Protein AF-A0A0G1BAP4-F1 (afdb_monomer_lite)

Sequence (298 aa):
MDNSTEKKKWTIMTYMAGDNDLDINGVIDLKEMKKTGSTHDVNVIVQFDRAGEGLQTKRYYLQKGTSLNTDAVQSIDETNTGSPDSLIDFINWGIINYPADHYLLILWNHGQGWDDTDIYAGERGVRERLTRPGRVRHAFFRTSVEQAAKLSAKDKMKERDRKRIESLDKIAEASTIEIPEILVEAEKEKMILELKAGIENTGMKWEDYLKHIKKTEEELKKDWSDNALKRVKHGLILRAVANKENIRVFEQEISQKIEQMLKAVPLEEAKKLDQNRLKDYAYGIIRNEKTFQILENV

Secondary structure (DSSP, 8-state):
-----PPEEEEEEEEEEESSTTHHHHHHHHHHHTTT---SSEEEEEEEEESSTTPPEEEEE--TTS-HHHHEEEEES---TT-HHHHHHHHHHHHHHS-EEEEEEEEESS--TT----TTTTGGGS-----------S-TTHHHHHHHHHHHHHHHHHHHHHHHHHHHHHHHHHS-----HHHHHHHHHHHHHHHHHHHHHTT--HHHHHHHHT--HHHHHHHTHHHHHHHHHHHHHHHHHHHHTT----HHHHHHHHHHHHTTS-HHHHTTS-HHHHHHHHHHHHHHHHHHHHHTT-

Structure (mmCIF, N/CA/C/O backbone):
data_AF-A0A0G1BAP4-F1
#
_entry.id   AF-A0A0G1BAP4-F1
#
loop_
_atom_site.group_PDB
_atom_site.id
_atom_site.type_symbol
_atom_site.label_atom_id
_atom_site.label_alt_id
_atom_site.label_comp_id
_atom_site.label_asym_id
_atom_site.label_entity_id
_atom_site.label_seq_id
_atom_site.pdbx_PDB_ins_code
_atom_site.Cartn_x
_atom_site.Cartn_y
_atom_site.Cartn_z
_atom_site.occupancy
_atom_site.B_iso_or_equiv
_atom_site.auth_seq_id
_atom_site.auth_comp_id
_atom_site.auth_asym_id
_atom_site.auth_atom_id
_atom_site.pdbx_PDB_model_num
ATOM 1 N N . MET A 1 1 ? -7.557 -19.193 29.065 1.00 32.81 1 MET A N 1
ATOM 2 C CA . MET A 1 1 ? -8.704 -18.309 28.793 1.00 32.81 1 MET A CA 1
ATOM 3 C C . MET A 1 1 ? -8.441 -17.693 27.440 1.00 32.81 1 MET A C 1
ATOM 5 O O . MET A 1 1 ? -7.353 -17.175 27.231 1.00 32.81 1 MET A O 1
ATOM 9 N N . ASP A 1 2 ? -9.358 -17.934 26.516 1.00 28.75 2 ASP A N 1
ATOM 10 C CA . ASP A 1 2 ? -9.332 -17.493 25.124 1.00 28.75 2 ASP A CA 1
ATOM 11 C C . ASP A 1 2 ? -9.213 -15.960 25.065 1.00 28.75 2 ASP A C 1
ATOM 13 O O . ASP A 1 2 ? -10.022 -15.264 25.670 1.00 28.75 2 ASP A O 1
ATOM 17 N N . ASN A 1 3 ? -8.148 -15.449 24.441 1.00 35.34 3 ASN A N 1
ATOM 18 C CA . ASN A 1 3 ? -7.817 -14.020 24.380 1.00 35.34 3 ASN A CA 1
ATOM 19 C C . ASN A 1 3 ? -8.030 -13.476 22.957 1.00 35.34 3 ASN A C 1
ATOM 21 O O . ASN A 1 3 ? -7.268 -12.634 22.482 1.00 35.34 3 ASN A O 1
ATOM 25 N N . SER A 1 4 ? -9.023 -14.015 22.242 1.00 40.22 4 SER A N 1
ATOM 26 C CA . SER A 1 4 ? -9.511 -13.421 21.003 1.00 40.22 4 SER A CA 1
ATOM 27 C C . SER A 1 4 ? -10.246 -12.121 21.344 1.00 40.22 4 SER A C 1
ATOM 29 O O . SER A 1 4 ? -11.291 -12.119 21.992 1.00 40.22 4 SER A O 1
ATOM 31 N N . THR A 1 5 ? -9.665 -10.982 20.967 1.00 61.31 5 THR A N 1
ATOM 32 C CA . THR A 1 5 ? -10.314 -9.675 21.095 1.00 61.31 5 THR A CA 1
ATOM 33 C C . THR A 1 5 ? -11.504 -9.634 20.143 1.00 61.31 5 THR A C 1
ATOM 35 O O . THR A 1 5 ? -11.358 -9.466 18.934 1.00 61.31 5 THR A O 1
ATOM 38 N N . GLU A 1 6 ? -12.695 -9.870 20.692 1.00 78.56 6 GLU A N 1
ATOM 39 C CA . GLU A 1 6 ? -13.949 -9.885 19.944 1.00 78.56 6 GLU A CA 1
ATOM 40 C C . GLU A 1 6 ? -14.100 -8.599 19.119 1.00 78.56 6 GLU A C 1
ATOM 42 O O . GLU A 1 6 ? -13.947 -7.481 19.624 1.00 78.56 6 GLU A O 1
ATOM 47 N N . LYS A 1 7 ? -14.377 -8.768 17.822 1.00 89.94 7 LYS A N 1
ATOM 48 C CA . LYS A 1 7 ? -14.561 -7.656 16.891 1.00 89.94 7 LYS A CA 1
ATOM 49 C C . LYS A 1 7 ? -15.811 -6.861 17.279 1.00 89.94 7 LYS A C 1
ATOM 51 O O . LYS A 1 7 ? -16.900 -7.424 17.333 1.00 89.94 7 LYS A O 1
ATOM 56 N N . LYS A 1 8 ? -15.661 -5.552 17.498 1.00 94.88 8 LYS A N 1
ATOM 57 C CA . LYS A 1 8 ? -16.766 -4.648 17.875 1.00 94.88 8 LYS A CA 1
ATOM 58 C C . LYS A 1 8 ? -17.318 -3.859 16.685 1.00 94.88 8 LYS A C 1
ATOM 60 O O . LYS A 1 8 ? -16.750 -3.871 15.598 1.00 94.88 8 LYS A O 1
ATOM 65 N N . LYS A 1 9 ? -18.407 -3.111 16.874 1.00 94.81 9 LYS A N 1
ATOM 66 C CA . LYS A 1 9 ? -18.960 -2.257 15.805 1.00 94.81 9 LYS A CA 1
ATOM 67 C C . LYS A 1 9 ? -18.072 -1.047 15.528 1.00 94.81 9 LYS A C 1
ATOM 69 O O . LYS A 1 9 ? -17.853 -0.702 14.371 1.00 94.81 9 LYS A O 1
ATOM 74 N N . TRP A 1 10 ? -17.549 -0.413 16.579 1.00 97.44 10 TRP A N 1
ATOM 75 C CA 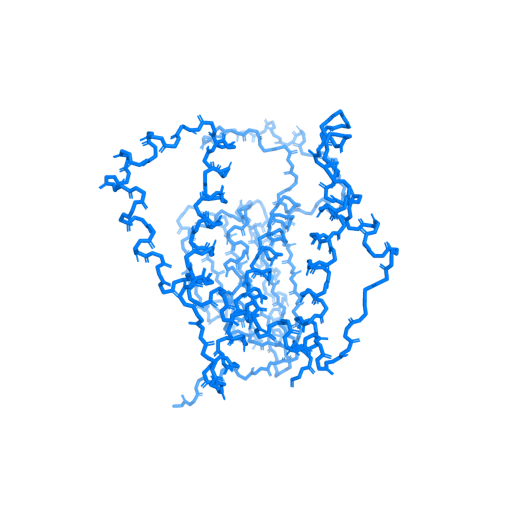. TRP A 1 10 ? -16.719 0.787 16.458 1.00 97.44 10 TRP A CA 1
ATOM 76 C C . TRP A 1 10 ? -15.445 0.718 17.295 1.00 97.44 10 TRP A C 1
ATOM 78 O O . TRP A 1 10 ? -15.473 0.301 18.450 1.00 97.44 10 TRP A O 1
ATOM 88 N N . THR A 1 11 ? -14.352 1.241 16.744 1.00 97.50 11 THR A N 1
ATOM 89 C CA . THR A 1 11 ? -13.157 1.626 17.501 1.00 97.50 11 THR A CA 1
ATOM 90 C C . THR A 1 11 ? -12.912 3.121 17.320 1.00 97.50 11 THR A C 1
ATOM 92 O O . THR A 1 11 ? -12.655 3.602 16.215 1.00 97.50 11 THR A O 1
ATOM 95 N N . ILE A 1 12 ? -13.016 3.864 18.421 1.00 97.50 12 ILE A N 1
ATOM 96 C CA . ILE A 1 12 ? -12.725 5.295 18.501 1.00 97.50 12 ILE A CA 1
ATOM 97 C C . ILE A 1 12 ? -11.294 5.452 19.012 1.00 97.50 12 ILE A C 1
ATOM 99 O O . ILE A 1 12 ? -10.966 4.980 20.100 1.00 97.50 12 ILE A O 1
ATOM 103 N N . MET A 1 13 ? -10.456 6.104 18.213 1.00 97.62 13 MET A N 1
ATOM 104 C CA . MET A 1 13 ? -9.029 6.295 18.443 1.00 97.62 13 MET A CA 1
ATOM 105 C C . MET A 1 13 ? -8.745 7.778 18.651 1.00 97.62 13 MET A C 1
ATOM 107 O O . MET A 1 13 ? -8.905 8.564 17.720 1.00 97.62 13 MET A O 1
ATOM 111 N N . THR A 1 14 ? -8.289 8.164 19.838 1.00 96.62 14 THR A N 1
ATOM 112 C CA . THR A 1 14 ? -7.896 9.551 20.124 1.00 96.62 14 THR A CA 1
ATOM 113 C C . THR A 1 14 ? -6.378 9.649 20.212 1.00 96.62 14 THR A C 1
ATOM 115 O O . THR A 1 14 ? -5.753 9.014 21.057 1.00 96.62 14 THR A O 1
ATOM 118 N N . TYR A 1 15 ? -5.773 10.442 19.337 1.00 94.50 15 TYR A N 1
ATOM 119 C CA . TYR A 1 15 ? -4.337 10.700 19.312 1.00 94.50 15 TYR A CA 1
ATOM 120 C C . TYR A 1 15 ? -4.068 12.096 19.875 1.00 94.50 15 TYR A C 1
ATOM 122 O O . TYR A 1 15 ? -4.407 13.096 19.240 1.00 94.50 15 TYR A O 1
ATOM 130 N N . MET A 1 16 ? -3.518 12.157 21.087 1.00 93.12 16 MET A N 1
ATOM 131 C CA . MET A 1 16 ? -3.386 13.376 21.882 1.00 93.12 16 MET A CA 1
ATOM 132 C C . MET A 1 16 ? -1.927 13.835 21.956 1.00 93.12 16 MET A C 1
ATOM 134 O O . MET A 1 16 ? -1.082 13.148 22.536 1.00 93.12 16 MET A O 1
ATOM 138 N N . ALA A 1 17 ? -1.660 15.020 21.406 1.00 87.44 17 ALA A N 1
ATOM 139 C CA . ALA A 1 17 ? -0.391 15.728 21.545 1.00 87.44 17 ALA A CA 1
ATOM 140 C C . ALA A 1 17 ? -0.485 16.723 22.711 1.00 87.44 17 ALA A C 1
ATOM 142 O O . ALA A 1 17 ? -0.932 17.853 22.529 1.00 87.44 17 ALA A O 1
ATOM 143 N N . GLY A 1 18 ? -0.125 16.276 23.914 1.00 83.75 18 GLY A N 1
ATOM 144 C CA . GLY A 1 18 ? -0.210 17.057 25.150 1.00 83.75 18 GLY A CA 1
ATOM 145 C C . GLY A 1 18 ? 1.119 17.485 25.742 1.00 83.75 18 GLY A C 1
ATOM 146 O O . GLY A 1 18 ? 1.103 18.025 26.843 1.00 83.75 18 GLY A O 1
ATOM 147 N N . ASP A 1 19 ? 2.246 17.264 25.061 1.00 82.75 19 ASP A N 1
ATOM 148 C CA . ASP A 1 19 ? 3.541 17.841 25.440 1.00 82.75 19 ASP A CA 1
ATOM 149 C C . ASP A 1 19 ? 3.587 19.350 25.116 1.00 82.75 19 ASP A C 1
ATOM 151 O O . ASP A 1 19 ? 4.315 19.835 24.252 1.00 82.75 19 ASP A O 1
ATOM 155 N N . ASN A 1 20 ? 2.665 20.087 25.736 1.00 79.00 20 ASN A N 1
ATOM 156 C CA . ASN A 1 20 ? 2.485 21.532 25.669 1.00 79.00 20 ASN A CA 1
ATOM 157 C C . ASN A 1 20 ? 1.599 21.997 26.847 1.00 79.00 20 ASN A C 1
ATOM 159 O O . ASN A 1 20 ? 1.349 21.262 27.804 1.00 79.00 20 ASN A O 1
ATOM 163 N N . ASP A 1 21 ? 1.123 23.237 26.798 1.00 79.12 21 ASP A N 1
ATOM 164 C CA . ASP A 1 21 ? 0.262 23.861 27.806 1.00 79.12 21 ASP A CA 1
ATOM 165 C C . ASP A 1 21 ? -1.131 23.214 27.958 1.00 79.12 21 ASP A C 1
ATOM 167 O O . ASP A 1 21 ? -1.823 23.510 28.933 1.00 79.12 21 ASP A O 1
ATOM 171 N N . LEU A 1 22 ? -1.525 22.281 27.080 1.00 82.56 22 LEU A N 1
ATOM 172 C CA . LEU A 1 22 ? -2.759 21.498 27.202 1.00 82.56 22 LEU A CA 1
ATOM 173 C C . LEU A 1 22 ? -2.613 20.193 27.999 1.00 82.56 22 LEU A C 1
ATOM 175 O O . LEU A 1 22 ? -3.610 19.482 28.128 1.00 82.56 22 LEU A O 1
ATOM 179 N N . ASP A 1 23 ? -1.450 19.836 28.563 1.00 86.06 23 ASP A N 1
ATOM 180 C CA . ASP A 1 23 ? -1.291 18.562 29.301 1.00 86.06 23 ASP A CA 1
ATOM 181 C C . ASP A 1 23 ? -2.410 18.331 30.336 1.00 86.06 23 ASP A C 1
ATOM 183 O O . ASP A 1 23 ? -3.044 17.271 30.380 1.00 86.06 23 ASP A O 1
ATOM 187 N N . ILE A 1 24 ? -2.715 19.357 31.138 1.00 85.81 24 ILE A N 1
ATOM 188 C CA . ILE A 1 24 ? -3.755 19.276 32.172 1.00 85.81 24 ILE A CA 1
ATOM 189 C C . ILE A 1 24 ? -5.134 19.074 31.534 1.00 85.81 24 ILE A C 1
ATOM 191 O O . ILE A 1 24 ? -5.924 18.263 32.026 1.00 85.81 24 ILE A O 1
ATOM 195 N N . ASN A 1 25 ? -5.418 19.770 30.431 1.00 89.31 25 ASN A N 1
ATOM 196 C CA . ASN A 1 25 ? -6.656 19.615 29.673 1.00 89.31 25 ASN A CA 1
ATOM 197 C C . ASN A 1 25 ? -6.790 18.192 29.128 1.00 89.31 25 ASN A C 1
ATOM 199 O O . ASN A 1 25 ? -7.849 17.589 29.266 1.00 89.31 25 ASN A O 1
ATOM 203 N N . GLY A 1 26 ? -5.707 17.601 28.624 1.00 89.06 26 GLY A N 1
ATOM 204 C CA . GLY A 1 26 ? -5.737 16.231 28.124 1.00 89.06 26 GLY A CA 1
ATOM 205 C C . GLY A 1 26 ? -6.046 15.205 29.219 1.00 89.06 26 GLY A C 1
ATOM 206 O O . GLY A 1 26 ? -6.799 14.255 29.002 1.00 89.06 26 GLY A O 1
ATOM 207 N N . VAL A 1 27 ? -5.564 15.428 30.448 1.00 90.62 27 VAL A N 1
ATOM 208 C CA . VAL A 1 27 ? -5.948 14.602 31.609 1.00 90.62 27 VAL A CA 1
ATOM 209 C C . VAL A 1 27 ? -7.429 14.770 31.967 1.00 90.62 27 VAL A C 1
ATOM 211 O O . VAL A 1 27 ? -8.068 13.802 32.396 1.00 90.62 27 VAL A O 1
ATOM 214 N N . ILE A 1 28 ? -7.983 15.977 31.829 1.00 91.62 28 ILE A N 1
ATOM 215 C CA . ILE A 1 28 ? -9.415 16.232 32.037 1.00 91.62 28 ILE A CA 1
ATOM 216 C C . ILE A 1 28 ? -10.225 15.478 30.979 1.00 91.62 28 ILE A C 1
ATOM 218 O O . ILE A 1 28 ? -11.086 14.681 31.352 1.00 91.62 28 ILE A O 1
ATOM 222 N N . ASP A 1 29 ? -9.877 15.612 29.702 1.00 92.88 29 ASP A N 1
ATOM 223 C CA . ASP A 1 29 ? -10.580 14.974 28.585 1.00 92.88 29 ASP A CA 1
ATOM 224 C C . ASP A 1 29 ? -10.544 13.442 28.678 1.00 92.88 29 ASP A C 1
ATOM 226 O O . ASP A 1 29 ? -11.557 12.770 28.466 1.00 92.88 29 ASP A O 1
ATOM 230 N N . LEU A 1 30 ? -9.417 12.864 29.113 1.00 93.69 30 LEU A N 1
ATOM 231 C CA . LEU A 1 30 ? -9.324 11.439 29.442 1.00 93.69 30 LEU A CA 1
ATOM 232 C C . LEU A 1 30 ? -10.357 11.009 30.495 1.00 93.69 30 LEU A C 1
ATOM 234 O O . LEU A 1 30 ? -10.997 9.962 30.355 1.00 93.69 30 LEU A O 1
ATOM 238 N N . LYS A 1 31 ? -10.551 11.804 31.553 1.00 93.12 31 LYS A N 1
ATOM 239 C CA . LYS A 1 31 ? -11.557 11.516 32.590 1.00 93.12 31 LYS A CA 1
ATOM 240 C C . LYS A 1 31 ? -12.980 11.678 32.064 1.00 93.12 31 LYS A C 1
ATOM 242 O O . LYS A 1 31 ? -13.865 10.945 32.504 1.00 93.12 31 LYS A O 1
ATOM 247 N N . GLU A 1 32 ? -13.213 12.601 31.137 1.00 93.88 32 GLU A N 1
ATOM 248 C CA . GLU A 1 32 ? -14.522 12.784 30.513 1.00 93.88 32 GLU A CA 1
ATOM 249 C C . GLU A 1 32 ? -14.891 11.620 29.600 1.00 93.88 32 GLU A C 1
ATOM 251 O O . GLU A 1 32 ? -15.968 11.045 29.767 1.00 93.88 32 GLU A O 1
ATOM 256 N N . MET A 1 33 ? -13.972 11.190 28.729 1.00 94.12 33 MET A N 1
ATOM 257 C CA . MET A 1 33 ? -14.153 10.005 27.884 1.00 94.12 33 MET A CA 1
ATOM 258 C C . MET A 1 33 ? -14.461 8.756 28.725 1.00 94.12 33 MET A C 1
ATOM 260 O O . MET A 1 33 ? -15.324 7.951 28.367 1.00 94.12 33 MET A O 1
ATOM 264 N N . LYS A 1 34 ? -13.840 8.626 29.905 1.00 94.38 34 LYS A N 1
ATOM 265 C CA . LYS A 1 34 ? -14.096 7.534 30.859 1.00 94.38 34 LYS A CA 1
ATOM 266 C C . LYS A 1 34 ? -15.475 7.542 31.517 1.00 94.38 34 LYS A C 1
ATOM 268 O O . LYS A 1 34 ? -15.874 6.506 32.048 1.00 94.38 34 LYS A O 1
ATOM 273 N N . LYS A 1 35 ? -16.230 8.651 31.500 1.00 93.81 35 LYS A N 1
ATOM 274 C CA . LYS A 1 35 ? -17.609 8.667 32.038 1.00 93.81 35 LYS A CA 1
ATOM 275 C C . LYS A 1 35 ? -18.491 7.626 31.328 1.00 93.81 35 LYS A C 1
ATOM 277 O O . LYS A 1 35 ? -19.379 7.044 31.961 1.00 93.81 35 LYS A O 1
ATOM 282 N N . THR A 1 36 ? -18.189 7.351 30.057 1.00 93.62 36 THR A N 1
AT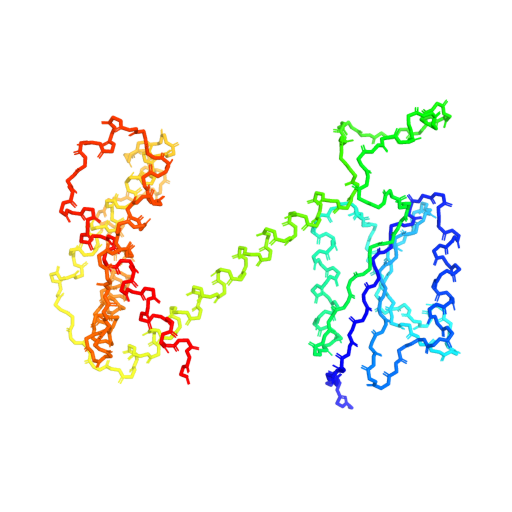OM 283 C CA . THR A 1 36 ? -18.794 6.272 29.263 1.00 93.62 36 THR A CA 1
ATOM 284 C C . THR A 1 36 ? -17.822 5.113 29.049 1.00 93.62 36 THR A C 1
ATOM 286 O O . THR A 1 36 ? -18.190 3.973 29.319 1.00 93.62 36 THR A O 1
ATOM 289 N N . GLY A 1 37 ? -16.585 5.401 28.628 1.00 93.94 37 GLY A N 1
ATOM 290 C CA . GLY A 1 37 ? -15.570 4.394 28.319 1.00 93.94 37 GLY A CA 1
ATOM 291 C C . GLY A 1 37 ? -15.976 3.427 27.200 1.00 93.94 37 GLY A C 1
ATOM 292 O O . GLY A 1 37 ? -16.941 3.645 26.466 1.00 93.94 37 GLY A O 1
ATOM 293 N N . SER A 1 38 ? -15.215 2.347 27.078 1.00 96.06 38 SER A N 1
ATOM 294 C CA . SER A 1 38 ? -15.479 1.245 26.157 1.00 96.06 38 SER A CA 1
ATOM 295 C C . SER A 1 38 ? -16.686 0.423 26.614 1.00 96.06 38 SER A C 1
ATOM 297 O O . SER A 1 38 ? -16.889 0.193 27.807 1.00 96.06 38 SER A O 1
ATOM 299 N N . THR A 1 39 ? -17.474 -0.050 25.653 1.00 95.31 39 THR A N 1
ATOM 300 C CA . THR A 1 39 ? -18.692 -0.847 25.859 1.00 95.31 39 THR A CA 1
ATOM 301 C C . THR A 1 39 ? -18.579 -2.190 25.131 1.00 95.31 39 THR A C 1
ATOM 303 O O . THR A 1 39 ? -17.520 -2.521 24.595 1.00 95.31 39 THR A O 1
ATOM 306 N N . HIS A 1 40 ? -19.658 -2.977 25.095 1.00 93.25 40 HIS A N 1
ATOM 307 C CA . HIS A 1 40 ? -19.706 -4.203 24.289 1.00 93.25 40 HIS A CA 1
ATOM 308 C C . HIS A 1 40 ? -19.619 -3.916 22.778 1.00 93.25 40 HIS A C 1
ATOM 310 O O . HIS A 1 40 ? -19.029 -4.699 22.048 1.00 93.25 40 HIS A O 1
ATOM 316 N N . ASP A 1 41 ? -20.138 -2.769 22.323 1.00 95.44 41 ASP A N 1
ATOM 317 C CA . ASP A 1 41 ? -20.210 -2.392 20.903 1.00 95.44 41 ASP A CA 1
ATOM 318 C C . ASP A 1 41 ? -19.080 -1.442 20.463 1.00 95.44 41 ASP A C 1
ATOM 320 O O . ASP A 1 41 ? -18.839 -1.284 19.263 1.00 95.44 41 ASP A O 1
ATOM 324 N N . VAL A 1 42 ? -18.401 -0.781 21.409 1.00 96.38 42 VAL A N 1
ATOM 325 C CA . VAL A 1 42 ? -17.439 0.296 21.122 1.00 96.38 42 VAL A CA 1
ATOM 326 C C . VAL A 1 42 ? -16.143 0.119 21.913 1.00 96.38 42 VAL A C 1
ATOM 328 O O . VAL A 1 42 ? -16.168 -0.036 23.134 1.00 96.38 42 VAL A O 1
ATOM 331 N N . ASN A 1 43 ? -14.999 0.198 21.234 1.00 97.62 43 ASN A N 1
ATOM 332 C CA . ASN A 1 43 ? -13.690 0.406 21.853 1.00 97.62 43 ASN A CA 1
ATOM 333 C C . ASN A 1 43 ? -13.375 1.905 21.903 1.00 97.62 43 ASN A C 1
ATOM 335 O O . ASN A 1 43 ? -13.518 2.595 20.895 1.00 97.62 43 ASN A O 1
ATOM 339 N N . VAL A 1 44 ? -12.911 2.398 23.051 1.00 97.69 44 VAL A N 1
ATOM 340 C CA . VAL A 1 44 ? -12.405 3.767 23.215 1.00 97.69 44 VAL A CA 1
ATOM 341 C C . VAL A 1 44 ? -10.939 3.684 23.620 1.00 97.69 44 VAL A C 1
ATOM 343 O O . VAL A 1 44 ? -10.622 3.340 24.762 1.00 97.69 44 VAL A O 1
ATOM 346 N N . ILE A 1 45 ? -10.051 3.985 22.673 1.00 98.12 45 ILE A N 1
ATOM 347 C CA . ILE A 1 45 ? -8.601 3.909 22.859 1.00 98.12 45 ILE A CA 1
ATOM 348 C C . ILE A 1 45 ? -7.942 5.261 22.647 1.00 98.12 45 ILE A C 1
ATOM 350 O O . ILE A 1 45 ? -8.366 6.054 21.806 1.00 98.12 45 ILE A O 1
ATOM 354 N N . VAL A 1 46 ? -6.886 5.523 23.412 1.00 97.88 46 VAL A N 1
ATOM 355 C CA . VAL A 1 46 ? -6.204 6.819 23.399 1.00 97.88 46 VAL A CA 1
ATOM 356 C C . VAL A 1 46 ? -4.699 6.623 23.429 1.00 97.88 46 VAL A C 1
ATOM 358 O O . VAL A 1 46 ? -4.225 5.823 24.225 1.00 97.88 46 VAL A O 1
ATOM 361 N N . GLN A 1 47 ? -3.945 7.366 22.621 1.00 97.19 47 GLN A N 1
ATOM 362 C CA . GLN A 1 47 ? -2.517 7.596 22.843 1.00 97.19 47 GLN A CA 1
ATOM 363 C C . GLN A 1 47 ? -2.337 9.026 23.332 1.00 97.19 47 GLN A C 1
ATOM 365 O O . GLN A 1 47 ? -2.831 9.950 22.692 1.00 97.19 47 GLN A O 1
ATOM 370 N N . PHE A 1 48 ? -1.645 9.199 24.455 1.00 94.88 48 PHE A N 1
ATOM 371 C CA . PHE A 1 48 ? -1.407 10.506 25.047 1.00 94.88 48 PHE A CA 1
ATOM 372 C C . PHE A 1 48 ? 0.065 10.693 25.374 1.00 94.88 48 PHE A C 1
ATOM 374 O O . PHE A 1 48 ? 0.630 9.966 26.199 1.00 94.88 48 PHE A O 1
ATOM 381 N N . ASP A 1 49 ? 0.651 11.674 24.703 1.00 90.19 49 ASP A N 1
ATOM 382 C CA . ASP A 1 49 ? 1.992 12.176 24.949 1.00 90.19 49 ASP A CA 1
ATOM 383 C C . ASP A 1 49 ? 1.899 13.396 25.867 1.00 90.19 49 ASP A C 1
ATOM 385 O O . ASP A 1 49 ? 1.198 14.350 25.534 1.00 90.19 49 ASP A O 1
ATOM 389 N N . ARG A 1 50 ? 2.489 13.314 27.062 1.00 86.06 50 ARG A N 1
ATOM 390 C CA . ARG A 1 50 ? 2.261 14.255 28.172 1.00 86.06 50 ARG A CA 1
ATOM 391 C C . ARG A 1 50 ? 3.449 15.176 28.385 1.00 86.06 50 ARG A C 1
ATOM 393 O O . ARG A 1 50 ? 4.581 14.723 28.271 1.00 86.06 50 ARG A O 1
ATOM 400 N N . ALA A 1 51 ? 3.189 16.405 28.832 1.00 79.69 51 ALA A N 1
ATOM 401 C CA . ALA A 1 51 ? 4.251 17.355 29.146 1.00 79.69 51 ALA A CA 1
ATOM 402 C C . ALA A 1 51 ? 4.986 17.000 30.445 1.00 79.69 51 ALA A C 1
ATOM 404 O O . ALA A 1 51 ? 4.386 16.960 31.525 1.00 79.69 51 ALA A O 1
ATOM 405 N N . GLY A 1 52 ? 6.301 16.786 30.363 1.00 71.94 52 GLY A N 1
ATOM 406 C CA . GLY A 1 52 ? 7.166 16.596 31.529 1.00 71.94 52 GLY A CA 1
ATOM 407 C C . GLY A 1 52 ? 8.406 15.751 31.246 1.00 71.94 52 GLY A C 1
ATOM 408 O O . GLY A 1 52 ? 8.336 14.715 30.593 1.00 71.94 52 GLY A O 1
ATOM 409 N N . GLU A 1 53 ? 9.548 16.170 31.793 1.00 66.56 53 GLU A N 1
ATOM 410 C CA . GLU A 1 53 ? 10.824 15.474 31.607 1.00 66.56 53 GLU A CA 1
ATOM 411 C C . GLU A 1 53 ? 10.748 14.028 32.133 1.00 66.56 53 GLU A C 1
ATOM 413 O O . GLU A 1 53 ? 10.440 13.788 33.304 1.00 66.56 53 GLU A O 1
ATOM 418 N N . GLY A 1 54 ? 11.007 13.055 31.253 1.00 63.88 54 GLY A N 1
ATOM 419 C CA . GLY A 1 54 ? 10.974 11.627 31.580 1.00 63.88 54 GLY A CA 1
ATOM 420 C C . GLY A 1 54 ? 9.575 11.003 31.642 1.00 63.88 54 GLY A C 1
ATOM 421 O O . GLY A 1 54 ? 9.449 9.851 32.068 1.00 63.88 54 GLY A O 1
ATOM 422 N N . LEU A 1 55 ? 8.521 11.718 31.231 1.00 77.62 55 LEU A N 1
ATOM 423 C CA . LEU A 1 55 ? 7.200 11.117 31.072 1.00 77.62 55 LEU A CA 1
ATOM 424 C C . LEU A 1 55 ? 7.124 10.322 29.766 1.00 77.62 55 LEU A C 1
ATOM 426 O O . LEU A 1 55 ? 7.383 10.824 28.682 1.00 77.62 55 LEU A O 1
ATOM 430 N N . GLN A 1 56 ? 6.734 9.057 29.889 1.00 86.06 56 GLN A N 1
ATOM 431 C CA . GLN A 1 56 ? 6.475 8.185 28.749 1.00 86.06 56 GLN A CA 1
ATOM 432 C C . GLN A 1 56 ? 5.118 8.493 28.115 1.00 86.06 56 GLN A C 1
ATOM 434 O O . GLN A 1 56 ? 4.125 8.702 28.827 1.00 86.06 56 GLN A O 1
ATOM 439 N N . THR A 1 57 ? 5.055 8.418 26.786 1.00 91.19 57 THR A N 1
ATOM 440 C CA . THR A 1 57 ? 3.791 8.381 26.055 1.00 91.19 57 THR A CA 1
ATOM 441 C C . THR A 1 57 ? 3.038 7.105 26.447 1.00 91.19 57 THR A C 1
ATOM 443 O O . THR A 1 57 ? 3.607 6.015 26.545 1.00 91.19 57 THR A O 1
ATOM 446 N N . LYS A 1 58 ? 1.731 7.212 26.692 1.00 95.31 58 LYS A N 1
ATOM 447 C CA . LYS A 1 58 ? 0.912 6.069 27.124 1.00 95.31 58 LYS A CA 1
ATOM 448 C C . LYS A 1 58 ? -0.239 5.810 26.180 1.00 95.31 58 LYS A C 1
ATOM 450 O O . LYS A 1 58 ? -0.853 6.743 25.666 1.00 95.31 58 LYS A O 1
ATOM 455 N N . ARG A 1 59 ? -0.571 4.531 26.022 1.00 97.25 59 ARG A N 1
ATOM 456 C CA . ARG A 1 59 ? -1.791 4.071 25.367 1.00 97.25 59 ARG A CA 1
ATOM 457 C C . ARG A 1 59 ? -2.774 3.540 26.387 1.00 97.25 59 ARG A C 1
ATOM 459 O O . ARG A 1 59 ? -2.400 2.808 27.304 1.00 97.25 59 ARG A O 1
ATOM 466 N N . TYR A 1 60 ? -4.034 3.888 26.191 1.00 97.38 60 TYR A N 1
ATOM 467 C CA . TYR A 1 60 ? -5.117 3.589 27.106 1.00 97.38 60 TYR A CA 1
ATOM 468 C C . TYR A 1 60 ? -6.221 2.812 26.404 1.00 97.38 60 TYR A C 1
ATOM 470 O O . TYR A 1 60 ? -6.568 3.122 25.264 1.00 97.38 60 TYR A O 1
ATOM 478 N N . TYR A 1 61 ? -6.813 1.864 27.123 1.00 97.19 61 TYR A N 1
ATOM 479 C CA . TYR A 1 61 ? -8.136 1.324 26.833 1.00 97.19 61 TYR A CA 1
ATOM 480 C C . TYR A 1 61 ? -9.085 1.829 27.915 1.00 97.19 61 TYR A C 1
ATOM 482 O O . TYR A 1 61 ? -9.023 1.390 29.064 1.00 97.19 61 TYR A O 1
ATOM 490 N N . LEU A 1 62 ? -9.916 2.813 27.571 1.00 97.19 62 LEU A N 1
ATOM 491 C CA . LEU A 1 62 ? -10.693 3.540 28.567 1.00 97.19 62 LEU A CA 1
ATOM 492 C C . LEU A 1 62 ? -11.896 2.727 29.021 1.00 97.19 62 LEU A C 1
ATOM 494 O O . LEU A 1 62 ? -12.692 2.273 28.199 1.00 97.19 62 LEU A O 1
ATOM 498 N N . GLN A 1 63 ? -12.060 2.592 30.332 1.00 94.69 63 GLN A N 1
ATOM 499 C CA . GLN A 1 63 ? -13.162 1.867 30.954 1.00 94.69 63 GLN A CA 1
ATOM 500 C C . GLN A 1 63 ? -13.871 2.729 31.996 1.00 94.69 63 GLN A C 1
ATOM 502 O O . GLN A 1 63 ? -13.272 3.534 32.720 1.00 94.69 63 GLN A O 1
ATOM 507 N N . LYS A 1 64 ? -15.190 2.548 32.076 1.00 95.69 64 LYS A N 1
ATOM 508 C CA . LYS A 1 64 ? -16.012 3.218 33.079 1.00 95.69 64 LYS A CA 1
ATOM 509 C C . LYS A 1 64 ? -15.724 2.639 34.462 1.00 95.69 64 LYS A C 1
ATOM 511 O O . LYS A 1 64 ? -15.774 1.431 34.659 1.00 95.69 64 LYS A O 1
ATOM 516 N N . GLY A 1 65 ? -15.468 3.515 35.432 1.00 92.69 65 GLY A N 1
ATOM 517 C CA . GLY A 1 65 ? -15.290 3.137 36.840 1.00 92.69 65 GLY A CA 1
ATOM 518 C C . GLY A 1 65 ? -13.888 2.653 37.233 1.00 92.69 65 GLY A C 1
ATOM 519 O O . GLY A 1 65 ? -13.653 2.425 38.416 1.00 92.69 65 GLY A O 1
ATOM 520 N N . THR A 1 66 ? -12.940 2.538 36.299 1.00 94.12 66 THR A N 1
ATOM 521 C CA . THR A 1 66 ? -11.533 2.201 36.590 1.00 94.12 66 THR A CA 1
ATOM 522 C C . THR A 1 66 ? -10.677 3.457 36.804 1.00 94.12 66 THR A C 1
ATOM 524 O O . THR A 1 66 ? -11.086 4.575 36.478 1.00 94.12 66 THR A O 1
ATOM 527 N N . SER A 1 67 ? -9.442 3.302 37.295 1.00 93.75 67 SER A N 1
ATOM 528 C CA . SER A 1 67 ? -8.461 4.402 37.349 1.00 93.75 67 SER A CA 1
ATOM 529 C C . SER A 1 67 ? -7.747 4.601 35.999 1.00 93.75 67 SER A C 1
ATOM 531 O O . SER A 1 67 ? -7.752 3.704 35.161 1.00 93.75 67 SER A O 1
ATOM 533 N N . LEU A 1 68 ? -7.124 5.762 35.750 1.00 90.62 68 LEU A N 1
ATOM 534 C CA . LEU A 1 68 ? -6.305 5.960 34.535 1.00 90.62 68 LEU A CA 1
ATOM 535 C C . LEU A 1 68 ? -5.063 5.064 34.506 1.00 90.62 68 LEU A C 1
ATOM 537 O O . LEU A 1 68 ? -4.654 4.626 33.438 1.00 90.62 68 LEU A O 1
ATOM 541 N N . ASN A 1 69 ? -4.492 4.757 35.672 1.00 91.00 69 ASN A N 1
ATOM 542 C CA . ASN A 1 69 ? -3.351 3.849 35.765 1.00 91.00 69 ASN A CA 1
ATOM 543 C C . ASN A 1 69 ? -3.740 2.419 35.380 1.00 91.00 69 ASN A C 1
ATOM 545 O O . ASN A 1 69 ? -2.951 1.727 34.755 1.00 91.00 69 ASN A O 1
ATOM 549 N N . THR A 1 70 ? -4.957 1.995 35.729 1.00 92.81 70 THR A N 1
ATOM 550 C CA . THR A 1 70 ? -5.497 0.679 35.355 1.00 92.81 70 THR A CA 1
ATOM 551 C C . THR A 1 70 ? -5.765 0.574 33.854 1.00 92.81 70 THR A C 1
ATOM 553 O O . THR A 1 70 ? -5.601 -0.494 33.280 1.00 92.81 70 THR A O 1
ATOM 556 N N . ASP A 1 71 ? -6.167 1.678 33.225 1.00 94.56 71 ASP A N 1
ATOM 557 C CA . ASP A 1 71 ? -6.500 1.711 31.799 1.00 94.56 71 ASP A CA 1
ATOM 558 C C . ASP A 1 71 ? -5.279 1.877 30.893 1.00 94.56 71 ASP A C 1
ATOM 560 O O . ASP A 1 71 ? -5.409 1.723 29.681 1.00 94.56 71 ASP A O 1
ATOM 564 N N . ALA A 1 72 ? -4.110 2.210 31.445 1.00 94.62 72 ALA A N 1
ATOM 565 C CA . ALA A 1 72 ? -2.870 2.288 30.686 1.00 94.62 72 ALA A CA 1
ATOM 566 C C . ALA A 1 72 ? -2.427 0.873 30.283 1.00 94.62 72 ALA A C 1
ATOM 568 O O . ALA A 1 72 ? -1.918 0.108 31.098 1.00 94.62 72 ALA A O 1
ATOM 569 N N . VAL A 1 73 ? -2.635 0.532 29.013 1.00 95.31 73 VAL A N 1
ATOM 570 C CA . VAL A 1 73 ? -2.366 -0.801 28.448 1.00 95.31 73 VAL A CA 1
ATOM 571 C C . VAL A 1 73 ? -0.972 -0.918 27.839 1.00 95.31 73 VAL A C 1
ATOM 573 O O . VAL A 1 73 ? -0.474 -2.024 27.651 1.00 95.31 73 VAL A O 1
ATOM 576 N N . GLN A 1 74 ? -0.331 0.210 27.525 1.00 93.50 74 GLN A N 1
ATOM 577 C CA . GLN A 1 74 ? 1.040 0.245 27.028 1.00 93.50 74 GLN A CA 1
ATOM 578 C C . GLN A 1 74 ? 1.700 1.573 27.410 1.00 93.50 74 GLN A C 1
ATOM 580 O O . GLN A 1 74 ? 1.092 2.632 27.254 1.00 93.50 74 GLN A O 1
ATOM 585 N N . SER A 1 75 ? 2.950 1.516 27.863 1.00 91.94 75 SER A N 1
ATOM 586 C CA . SER A 1 75 ? 3.846 2.675 27.908 1.00 91.94 75 SER A CA 1
ATOM 587 C C . SER A 1 75 ? 4.859 2.530 26.779 1.00 91.94 75 SER A C 1
ATOM 589 O O . SER A 1 75 ? 5.410 1.444 26.593 1.00 91.94 75 SER A O 1
ATOM 591 N N . ILE A 1 76 ? 5.083 3.601 26.030 1.00 89.50 76 ILE A N 1
ATOM 592 C CA . ILE A 1 76 ? 6.110 3.688 24.992 1.00 89.50 76 ILE A CA 1
ATOM 593 C C . ILE A 1 76 ? 7.020 4.874 25.306 1.00 89.50 76 ILE A C 1
ATOM 595 O O . ILE A 1 76 ? 6.674 5.738 26.115 1.00 89.50 76 ILE A O 1
ATOM 599 N N . ASP A 1 77 ? 8.200 4.891 24.699 1.00 83.12 77 ASP A N 1
ATOM 600 C CA . ASP A 1 77 ? 9.115 6.016 24.855 1.00 83.12 77 ASP A CA 1
ATOM 601 C C . ASP A 1 77 ? 8.496 7.313 24.310 1.00 83.12 77 ASP A C 1
ATOM 603 O O . ASP A 1 77 ? 7.477 7.303 23.611 1.00 83.12 77 ASP A O 1
ATOM 607 N N . GLU A 1 78 ? 9.111 8.437 24.670 1.00 79.44 78 GLU A N 1
ATOM 608 C CA . GLU A 1 78 ? 8.709 9.769 24.220 1.00 79.44 78 GLU A CA 1
ATOM 609 C C . GLU A 1 78 ? 8.495 9.789 22.700 1.00 79.44 78 GLU A C 1
ATOM 611 O O . GLU A 1 78 ? 9.354 9.384 21.909 1.00 79.44 78 GLU A O 1
ATOM 616 N N . THR A 1 79 ? 7.305 10.219 22.290 1.00 80.31 79 THR A N 1
ATOM 617 C CA . THR A 1 79 ? 6.851 10.094 20.910 1.00 80.31 79 THR A CA 1
ATOM 618 C C . THR A 1 79 ? 6.804 11.462 20.252 1.00 80.31 79 THR A C 1
ATOM 620 O O . THR A 1 79 ? 6.070 12.339 20.682 1.00 80.31 79 THR A O 1
ATOM 623 N N . ASN A 1 80 ? 7.482 11.635 19.112 1.00 79.56 80 ASN A N 1
ATOM 624 C CA . ASN A 1 80 ? 7.249 12.816 18.279 1.00 79.56 80 ASN A CA 1
ATOM 625 C C . ASN A 1 80 ? 5.833 12.745 17.690 1.00 79.56 80 ASN A C 1
ATOM 627 O O . ASN A 1 80 ? 5.607 12.078 16.673 1.00 79.56 80 ASN A O 1
ATOM 631 N N . THR A 1 81 ? 4.883 13.436 18.318 1.00 79.81 81 THR A N 1
ATOM 632 C CA . THR A 1 81 ? 3.472 13.379 17.928 1.00 79.81 81 THR A CA 1
ATOM 633 C C . THR A 1 81 ? 3.179 14.025 16.574 1.00 79.81 81 THR A C 1
ATOM 635 O O . THR A 1 81 ? 2.195 13.659 15.933 1.00 79.81 81 THR A O 1
ATOM 638 N N . GLY A 1 82 ? 4.063 14.899 16.082 1.00 72.56 82 GLY A N 1
ATOM 639 C CA . GLY A 1 82 ? 3.995 15.462 14.733 1.00 72.56 82 GLY A CA 1
ATOM 640 C C . GLY A 1 82 ? 4.493 14.521 13.630 1.00 72.56 82 GLY A C 1
ATOM 641 O O . GLY A 1 82 ? 4.307 14.829 12.454 1.00 72.56 82 GLY A O 1
ATOM 642 N N . SER A 1 83 ? 5.116 13.383 13.959 1.00 74.75 83 SER A N 1
ATOM 643 C CA . SER A 1 83 ? 5.607 12.426 12.958 1.00 74.75 83 SER A CA 1
ATOM 644 C C . SER A 1 83 ? 4.467 11.586 12.353 1.00 74.75 83 SER A C 1
ATOM 646 O O . SER A 1 83 ? 3.655 11.037 13.104 1.00 74.75 83 SER A O 1
ATOM 648 N N . PRO A 1 84 ? 4.412 11.407 11.015 1.00 73.19 84 PRO A N 1
ATOM 649 C CA . PRO A 1 84 ? 3.483 10.470 10.380 1.00 73.19 84 PRO A CA 1
ATOM 650 C C . PRO A 1 84 ? 3.657 9.032 10.877 1.00 73.19 84 PRO A C 1
ATOM 652 O O . PRO A 1 84 ? 2.665 8.323 11.024 1.00 73.19 84 PRO A O 1
ATOM 655 N N . ASP A 1 85 ? 4.891 8.611 11.167 1.00 73.00 85 ASP A N 1
ATOM 656 C CA . ASP A 1 85 ? 5.185 7.243 11.607 1.00 73.00 85 ASP A CA 1
ATOM 657 C C . ASP A 1 85 ? 4.547 6.951 12.970 1.00 73.00 85 ASP A C 1
ATOM 659 O O . ASP A 1 85 ? 3.929 5.904 13.151 1.00 73.00 85 ASP A O 1
ATOM 663 N N . SER A 1 86 ? 4.604 7.912 13.897 1.00 80.25 86 SER A N 1
ATOM 664 C CA . SER A 1 86 ? 3.965 7.818 15.216 1.00 80.25 86 SER A CA 1
ATOM 665 C C . SER A 1 86 ? 2.444 7.675 15.112 1.00 80.25 86 SER A C 1
ATOM 667 O O . SER A 1 86 ? 1.828 6.902 15.850 1.00 80.25 86 SER A O 1
ATOM 669 N N . LEU A 1 87 ? 1.829 8.401 14.171 1.00 84.88 87 LEU A N 1
ATOM 670 C CA . LEU A 1 87 ? 0.391 8.327 13.922 1.00 84.88 87 LEU A CA 1
ATOM 671 C C . LEU A 1 87 ? -0.002 6.980 13.299 1.00 84.88 87 LEU A C 1
ATOM 673 O O . LEU A 1 87 ? -0.987 6.371 13.716 1.00 84.88 87 LEU A O 1
ATOM 677 N N . ILE A 1 88 ? 0.768 6.501 12.318 1.00 78.62 88 ILE A N 1
ATOM 678 C CA . ILE A 1 88 ? 0.545 5.200 11.673 1.00 78.62 88 ILE A CA 1
ATOM 679 C C . ILE A 1 88 ? 0.701 4.064 12.684 1.00 78.62 88 ILE A C 1
ATOM 681 O O . ILE A 1 88 ? -0.130 3.158 12.704 1.00 78.62 88 ILE A O 1
ATOM 685 N N . ASP A 1 89 ? 1.720 4.121 13.541 1.00 85.06 89 ASP A N 1
ATOM 686 C CA . ASP A 1 89 ? 1.941 3.122 14.584 1.00 85.06 89 ASP A CA 1
ATOM 687 C C . ASP A 1 89 ? 0.750 3.046 15.550 1.00 85.06 89 ASP A C 1
ATOM 689 O O . ASP A 1 89 ? 0.250 1.956 15.830 1.00 85.06 89 ASP A O 1
ATOM 693 N N . PHE A 1 90 ? 0.213 4.194 15.980 1.00 93.50 90 PHE A N 1
ATOM 694 C CA . PHE A 1 90 ? -0.987 4.229 16.819 1.00 93.50 90 PHE A CA 1
ATOM 695 C C . PHE A 1 90 ? -2.220 3.639 16.125 1.00 93.50 90 PHE A C 1
ATOM 697 O O . PHE A 1 90 ? -2.939 2.837 16.726 1.00 93.50 90 PHE A O 1
ATOM 704 N N . ILE A 1 91 ? -2.457 3.998 14.860 1.00 88.69 91 ILE A N 1
ATOM 705 C CA . ILE A 1 91 ? -3.590 3.479 14.080 1.00 88.69 91 ILE A CA 1
ATOM 706 C C . ILE A 1 91 ? -3.472 1.960 13.914 1.00 88.69 91 ILE A C 1
ATOM 708 O O . ILE A 1 91 ? -4.433 1.236 14.172 1.00 88.69 91 ILE A O 1
ATOM 712 N N . ASN A 1 92 ? -2.296 1.465 13.524 1.00 82.06 92 ASN A N 1
ATOM 713 C CA . ASN A 1 92 ? -2.054 0.036 13.338 1.00 82.06 92 ASN A CA 1
ATOM 714 C C . ASN A 1 92 ? -2.219 -0.728 14.648 1.00 82.06 92 ASN A C 1
ATOM 716 O O . ASN A 1 92 ? -2.906 -1.748 14.686 1.00 82.06 92 ASN A O 1
ATOM 720 N N . TRP A 1 93 ? -1.647 -0.209 15.734 1.00 91.75 93 TRP A N 1
ATOM 721 C CA . TRP A 1 93 ? -1.830 -0.776 17.061 1.00 91.75 93 TRP A CA 1
ATOM 722 C C . TRP A 1 93 ? -3.311 -0.851 17.445 1.00 91.75 93 TRP A C 1
ATOM 724 O O . TRP A 1 93 ? -3.762 -1.892 17.927 1.00 91.75 93 TRP A O 1
ATOM 734 N N . GLY A 1 94 ? -4.081 0.207 17.180 1.00 89.75 94 GLY A N 1
ATOM 735 C CA . GLY A 1 94 ? -5.516 0.249 17.441 1.00 89.75 94 GLY A CA 1
ATOM 736 C C . GLY A 1 94 ? -6.299 -0.790 16.642 1.00 89.75 94 GLY A C 1
ATOM 737 O O . GLY A 1 94 ? -7.107 -1.518 17.211 1.00 89.75 94 GLY A O 1
ATOM 738 N N . ILE A 1 95 ? -6.022 -0.912 15.343 1.00 87.56 95 ILE A N 1
ATOM 739 C CA . ILE A 1 95 ? -6.682 -1.879 14.454 1.00 87.56 95 ILE A CA 1
ATOM 740 C C . ILE A 1 95 ? -6.369 -3.321 14.862 1.00 87.56 95 ILE A C 1
ATOM 742 O O . ILE A 1 95 ? -7.277 -4.150 14.889 1.00 87.56 95 ILE A O 1
ATOM 746 N N . ILE A 1 96 ? -5.104 -3.614 15.179 1.00 84.50 96 ILE A N 1
ATOM 747 C CA . ILE A 1 96 ? -4.640 -4.965 15.520 1.00 84.50 96 ILE A CA 1
ATOM 748 C C . ILE A 1 96 ? -5.203 -5.416 16.871 1.00 84.50 96 ILE A C 1
ATOM 750 O O . ILE A 1 96 ? -5.675 -6.543 16.992 1.00 84.50 96 ILE A O 1
ATOM 754 N N . ASN A 1 97 ? -5.154 -4.552 17.889 1.00 88.31 97 ASN A N 1
ATOM 755 C CA . ASN A 1 97 ? -5.524 -4.938 19.252 1.00 88.31 97 ASN A CA 1
ATOM 756 C C . ASN A 1 97 ? -7.023 -4.762 19.536 1.00 88.31 97 ASN A C 1
ATOM 758 O O . ASN A 1 97 ? -7.566 -5.458 20.390 1.00 88.31 97 ASN A O 1
ATOM 762 N N . TYR A 1 98 ? -7.699 -3.866 18.813 1.00 93.12 98 TYR A N 1
ATOM 763 C CA . TYR A 1 98 ? -9.107 -3.522 19.023 1.00 93.12 98 TYR A CA 1
ATOM 764 C C . TYR A 1 98 ? -9.869 -3.532 17.687 1.00 93.12 98 TYR A C 1
ATOM 766 O O . TYR A 1 98 ? -10.289 -2.475 17.193 1.00 93.12 98 TYR A O 1
ATOM 774 N N . PRO A 1 99 ? -10.038 -4.716 17.067 1.00 89.38 99 PRO A N 1
ATOM 775 C CA . PRO A 1 99 ? -10.682 -4.835 15.766 1.00 89.38 99 PRO A CA 1
ATOM 776 C C . PRO A 1 99 ? -12.146 -4.376 15.814 1.00 89.38 99 PRO A C 1
ATOM 778 O O . PRO A 1 99 ? -12.878 -4.672 16.762 1.00 89.38 99 PRO A O 1
ATOM 781 N N . ALA A 1 100 ? -12.585 -3.670 14.770 1.00 92.94 100 ALA A N 1
ATOM 782 C CA . ALA A 1 100 ? -13.964 -3.222 14.629 1.00 92.94 100 ALA A CA 1
ATOM 783 C C . ALA A 1 100 ? -14.434 -3.152 13.168 1.00 92.94 100 ALA A C 1
ATOM 785 O O . ALA A 1 100 ? -13.629 -3.221 12.240 1.00 92.94 100 ALA A O 1
ATOM 786 N N . ASP A 1 101 ? -15.746 -3.039 12.954 1.00 85.19 101 ASP A N 1
ATOM 787 C CA . ASP A 1 101 ? -16.323 -2.780 11.625 1.00 85.19 101 ASP A CA 1
ATOM 788 C C . ASP A 1 101 ? -16.034 -1.352 11.141 1.00 85.19 101 ASP A C 1
ATOM 790 O O . ASP A 1 101 ? -15.775 -1.126 9.956 1.00 85.19 101 ASP A O 1
ATOM 794 N N . HIS A 1 102 ? -16.039 -0.390 12.064 1.00 89.44 102 HIS A N 1
ATOM 795 C CA . HIS A 1 102 ? -15.830 1.022 11.778 1.00 89.44 102 HIS A CA 1
ATOM 796 C C . HIS A 1 102 ? -14.782 1.646 12.698 1.00 89.44 102 HIS A C 1
ATOM 798 O O . HIS A 1 102 ? -14.657 1.297 13.873 1.00 89.44 102 HIS A O 1
ATOM 804 N N . TYR A 1 103 ? -14.052 2.622 12.159 1.00 92.38 103 TYR A N 1
ATOM 805 C CA . TYR A 1 103 ? -12.975 3.309 12.859 1.00 92.38 103 TYR A CA 1
ATOM 806 C C . TYR A 1 103 ? -13.176 4.819 12.783 1.00 92.38 103 TYR A C 1
ATOM 808 O O . TYR A 1 103 ? -13.415 5.365 11.705 1.00 92.38 103 TYR A O 1
ATOM 816 N N . LEU A 1 104 ? -13.047 5.489 13.925 1.00 92.12 104 LEU A N 1
ATOM 817 C CA . LEU A 1 104 ? -13.031 6.945 14.031 1.00 92.12 104 LEU A CA 1
ATOM 818 C C . LEU A 1 104 ? -11.687 7.374 14.615 1.00 92.12 104 LEU A C 1
ATOM 820 O O . LEU A 1 104 ? -11.326 6.924 15.697 1.00 92.12 104 LEU A O 1
ATOM 824 N N . LEU A 1 105 ? -10.963 8.247 13.915 1.00 92.88 105 LEU A N 1
ATOM 825 C CA . LEU A 1 105 ? -9.714 8.837 14.394 1.00 92.88 105 LEU A CA 1
ATOM 826 C C . LEU A 1 105 ? -9.947 10.301 14.775 1.00 92.88 105 LEU A C 1
ATOM 828 O O . LEU A 1 105 ? -10.420 11.087 13.957 1.00 92.88 105 LEU A O 1
ATOM 832 N N . ILE A 1 106 ? -9.580 10.657 16.001 1.00 91.06 106 ILE A N 1
ATOM 833 C CA . ILE A 1 106 ? -9.644 12.008 16.553 1.00 91.06 106 ILE A CA 1
ATOM 834 C C . ILE A 1 106 ? -8.211 12.474 16.796 1.00 91.06 106 ILE A C 1
ATOM 836 O O . ILE A 1 106 ? -7.462 11.830 17.530 1.00 91.06 106 ILE A O 1
ATOM 840 N N . LEU A 1 107 ? -7.831 13.593 16.183 1.00 88.06 107 LEU A N 1
ATOM 841 C CA . LEU A 1 107 ? -6.544 14.247 16.412 1.00 88.06 107 LEU A CA 1
ATOM 842 C C . LEU A 1 107 ? -6.763 15.395 17.392 1.00 88.06 107 LEU A C 1
ATOM 844 O O . LEU A 1 107 ? -7.540 16.306 17.110 1.00 88.06 107 LEU A O 1
ATOM 848 N N . TRP A 1 108 ? -6.117 15.318 18.549 1.00 89.38 108 TRP A N 1
ATOM 849 C CA . TRP A 1 108 ? -6.346 16.217 19.671 1.00 89.38 108 TRP A CA 1
ATOM 850 C C . TRP A 1 108 ? -5.073 17.001 19.990 1.00 89.38 108 TRP A C 1
ATOM 852 O O . TRP A 1 108 ? -4.011 16.408 20.195 1.00 89.38 108 TRP A O 1
ATOM 862 N N . ASN A 1 109 ? -5.190 18.329 19.990 1.00 81.94 109 ASN A N 1
ATOM 863 C CA . ASN A 1 109 ? -4.198 19.323 20.413 1.00 81.94 109 ASN A CA 1
ATOM 864 C C . ASN A 1 10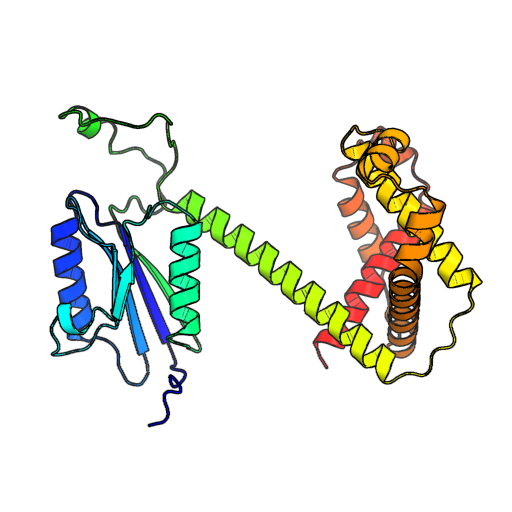9 ? -4.860 20.721 20.338 1.00 81.94 109 ASN A C 1
ATOM 866 O O . ASN A 1 109 ? -6.068 20.819 20.105 1.00 81.94 109 ASN A O 1
ATOM 870 N N . HIS A 1 110 ? -4.066 21.795 20.407 1.00 71.38 110 HIS A N 1
ATOM 871 C CA . HIS A 1 110 ? -4.432 23.136 19.949 1.00 71.38 110 HIS A CA 1
ATOM 872 C C . HIS A 1 110 ? -4.998 23.082 18.529 1.00 71.38 110 HIS A C 1
ATOM 874 O O . HIS A 1 110 ? -4.299 22.776 17.560 1.00 71.38 110 HIS A O 1
ATOM 880 N N . GLY A 1 111 ? -6.299 23.326 18.408 1.00 53.22 111 GLY A N 1
ATOM 881 C CA . GLY A 1 111 ? -6.991 23.312 17.129 1.00 53.22 111 GLY A CA 1
ATOM 882 C C . GLY A 1 111 ? -6.820 24.637 16.390 1.00 53.22 111 GLY A C 1
ATOM 883 O O . GLY A 1 111 ? -7.152 25.686 16.927 1.00 53.22 111 GLY A O 1
ATOM 884 N N . GLN A 1 112 ? -6.390 24.585 15.128 1.00 49.22 112 GLN A N 1
ATOM 885 C CA . GLN A 1 112 ? -6.615 25.664 14.146 1.00 49.22 112 GLN A CA 1
ATOM 886 C C . GLN A 1 112 ? -7.739 25.306 13.150 1.00 49.22 112 GLN A C 1
ATOM 888 O O . GLN A 1 112 ? -8.085 26.081 12.261 1.00 49.22 112 GLN A O 1
ATOM 893 N N . GLY A 1 113 ? -8.342 24.117 13.287 1.00 48.91 113 GLY A N 1
ATOM 894 C CA . GLY A 1 113 ? -9.272 23.590 12.291 1.00 48.91 113 GLY A CA 1
ATOM 895 C C . GLY A 1 113 ? -8.605 23.468 10.914 1.00 48.91 113 GLY A C 1
ATOM 896 O O . GLY A 1 113 ? -7.503 22.943 10.791 1.00 48.91 113 GLY A O 1
ATOM 897 N N . TRP A 1 114 ? -9.306 23.935 9.884 1.00 42.12 114 TRP A N 1
ATOM 898 C CA . TRP A 1 114 ? -8.892 24.017 8.475 1.00 42.12 114 TRP A CA 1
ATOM 899 C C . TRP A 1 114 ? -8.242 25.351 8.051 1.00 42.12 114 TRP A C 1
ATOM 901 O O . TRP A 1 114 ? -7.964 25.524 6.866 1.00 42.12 114 TRP A O 1
ATOM 911 N N . ASP A 1 115 ? -8.067 26.305 8.969 1.00 39.34 115 ASP A N 1
ATOM 912 C CA . ASP A 1 115 ? -7.596 27.660 8.658 1.00 39.34 115 ASP A CA 1
ATOM 913 C C . ASP A 1 115 ? -6.064 27.741 8.792 1.00 39.34 115 ASP A C 1
ATOM 915 O O . ASP A 1 115 ? -5.505 27.406 9.834 1.00 39.34 115 ASP A O 1
ATOM 919 N N . ASP A 1 116 ? -5.390 28.170 7.720 1.00 43.88 116 ASP A N 1
ATOM 920 C CA . ASP A 1 116 ? -3.926 28.247 7.588 1.00 43.88 116 ASP A CA 1
ATOM 921 C C . ASP A 1 116 ? -3.321 29.514 8.263 1.00 43.88 116 ASP A C 1
ATOM 923 O O . ASP A 1 116 ? -2.149 29.845 8.052 1.00 43.88 116 ASP A O 1
ATOM 927 N N . THR A 1 117 ? -4.096 30.264 9.058 1.00 43.56 117 THR A N 1
ATOM 928 C CA . THR A 1 117 ? -3.642 31.510 9.699 1.00 43.56 117 THR A CA 1
ATOM 929 C C . THR A 1 117 ? -2.770 31.244 10.940 1.00 43.56 117 THR A C 1
ATOM 931 O O . THR A 1 117 ? -3.218 30.690 11.941 1.00 43.56 117 THR A O 1
ATOM 934 N N . ASP A 1 118 ? -1.512 31.702 10.912 1.00 50.72 118 ASP A N 1
ATOM 935 C CA . ASP A 1 118 ? -0.546 31.598 12.021 1.00 50.72 118 ASP A CA 1
ATOM 936 C C . ASP A 1 118 ? -0.878 32.577 13.168 1.00 50.72 118 ASP A C 1
ATOM 938 O O . ASP A 1 118 ? -0.254 33.627 13.340 1.00 50.72 118 ASP A O 1
ATOM 942 N N . ILE A 1 119 ? -1.887 32.225 13.968 1.00 41.94 119 ILE A N 1
ATOM 943 C CA . ILE A 1 119 ? -2.352 32.995 15.136 1.00 41.94 119 ILE A CA 1
ATOM 944 C C . ILE A 1 119 ? -1.329 33.058 16.290 1.00 41.94 119 ILE A C 1
ATOM 946 O O . ILE A 1 119 ? -1.486 33.860 17.207 1.00 41.94 119 ILE A O 1
ATOM 950 N N . TYR A 1 120 ? -0.238 32.286 16.221 1.00 48.06 120 TYR A N 1
ATOM 951 C CA . TYR A 1 120 ? 0.798 32.184 17.260 1.00 48.06 120 TYR A CA 1
ATOM 952 C C . TYR A 1 120 ? 2.079 32.962 16.920 1.00 48.06 120 TYR A C 1
ATOM 954 O O . TYR A 1 120 ? 3.148 32.749 17.503 1.00 48.06 120 TYR A O 1
ATOM 962 N N . ALA A 1 121 ? 2.015 33.898 15.971 1.00 52.69 121 ALA A N 1
ATOM 963 C CA . ALA A 1 121 ? 3.101 34.851 15.741 1.00 52.69 121 ALA A CA 1
ATOM 964 C C . ALA A 1 121 ? 3.436 35.679 17.003 1.00 52.69 121 ALA A C 1
ATOM 966 O O . ALA A 1 121 ? 4.601 36.010 17.215 1.00 52.69 121 ALA A O 1
ATOM 967 N N . GLY A 1 122 ? 2.444 35.970 17.855 1.00 43.41 122 GLY A N 1
ATOM 968 C CA . GLY A 1 122 ? 2.608 36.805 19.053 1.00 43.41 122 GLY A CA 1
ATOM 969 C C . GLY A 1 122 ? 3.154 36.089 20.296 1.00 43.41 122 GLY A C 1
ATOM 970 O O . GLY A 1 122 ? 3.846 36.712 21.096 1.00 43.41 122 GLY A O 1
ATOM 971 N N . GLU A 1 123 ? 2.898 34.789 20.459 1.00 46.78 123 GLU A N 1
ATOM 972 C CA . GLU A 1 123 ? 3.253 34.044 21.684 1.00 46.78 123 GLU A CA 1
ATOM 973 C C . GLU A 1 123 ? 4.705 33.543 21.701 1.00 46.78 123 GLU A C 1
ATOM 975 O O . GLU A 1 123 ? 5.274 33.275 22.757 1.00 46.78 123 GLU A O 1
ATOM 980 N N . ARG A 1 124 ? 5.369 33.526 20.538 1.00 51.59 124 ARG A N 1
ATOM 981 C CA . ARG A 1 124 ? 6.790 33.154 20.387 1.00 51.59 124 ARG A CA 1
ATOM 982 C C . ARG A 1 124 ? 7.778 34.124 21.052 1.00 51.59 124 ARG A C 1
ATOM 984 O O . ARG A 1 124 ? 8.978 33.864 21.050 1.00 51.59 124 ARG A O 1
ATOM 991 N N . GLY A 1 125 ? 7.295 35.235 21.611 1.00 44.66 125 GLY A N 1
ATOM 992 C CA . GLY A 1 125 ? 8.106 36.253 22.280 1.00 44.66 125 GLY A CA 1
ATOM 993 C C . GLY A 1 125 ? 8.463 35.965 23.743 1.00 44.66 125 GLY A C 1
ATOM 994 O O . GLY A 1 125 ? 9.210 36.748 24.328 1.00 44.66 125 GLY A O 1
ATOM 995 N N . VAL A 1 126 ? 7.968 34.885 24.364 1.00 42.69 126 VAL A N 1
ATOM 996 C CA . VAL A 1 126 ? 8.189 34.639 25.801 1.00 42.69 126 VAL A CA 1
ATOM 997 C C . VAL A 1 126 ? 8.985 33.352 26.046 1.00 42.69 126 VAL A C 1
ATOM 999 O O . VAL A 1 126 ? 8.444 32.257 26.085 1.00 42.69 126 VAL A O 1
ATOM 1002 N N . ARG A 1 127 ? 10.288 33.558 26.292 1.00 37.56 127 ARG A N 1
ATOM 1003 C CA . ARG A 1 127 ? 11.304 32.651 26.871 1.00 37.56 127 ARG A CA 1
ATOM 1004 C C . ARG A 1 127 ? 11.654 31.364 26.104 1.00 37.56 127 ARG A C 1
ATOM 1006 O O . ARG A 1 127 ? 11.046 30.314 26.256 1.00 37.56 127 ARG A O 1
ATOM 1013 N N . GLU A 1 128 ? 12.793 31.457 25.416 1.00 44.38 128 GLU A N 1
ATOM 1014 C CA . GLU A 1 128 ? 13.647 30.359 24.950 1.00 44.38 128 GLU A CA 1
ATOM 1015 C C . GLU A 1 128 ? 13.903 29.267 26.008 1.00 44.38 128 GLU A C 1
ATOM 1017 O O . GLU A 1 128 ? 14.442 29.534 27.087 1.00 44.38 128 GLU A O 1
ATOM 1022 N N . ARG A 1 129 ? 13.673 28.010 25.611 1.00 33.78 129 ARG A N 1
ATOM 1023 C CA . ARG A 1 129 ? 14.527 26.871 25.974 1.00 33.78 129 ARG A CA 1
ATOM 1024 C C . ARG A 1 129 ? 14.875 26.062 24.711 1.00 33.78 129 ARG A C 1
ATOM 1026 O O . ARG A 1 129 ? 14.007 25.503 24.055 1.00 33.78 129 ARG A O 1
ATOM 1033 N N . LEU A 1 130 ? 16.170 26.122 24.385 1.00 40.38 130 LEU A N 1
ATOM 1034 C CA . LEU A 1 130 ? 17.065 25.242 23.600 1.00 40.38 130 LEU A CA 1
ATOM 1035 C C . LEU A 1 130 ? 16.470 23.853 23.243 1.00 40.38 130 LEU A C 1
ATOM 1037 O O . LEU A 1 130 ? 15.933 23.214 24.133 1.00 40.38 130 LEU A O 1
ATOM 1041 N N . THR A 1 131 ? 16.560 23.228 22.057 1.00 43.78 131 THR A N 1
ATOM 1042 C CA . THR A 1 131 ? 17.360 23.377 20.819 1.00 43.78 131 THR A CA 1
ATOM 1043 C C . THR A 1 131 ? 16.852 22.353 19.779 1.00 43.78 131 THR A C 1
ATOM 1045 O O . THR A 1 131 ? 16.848 21.168 20.099 1.00 43.78 131 THR A O 1
ATOM 1048 N N . ARG A 1 132 ? 16.550 22.751 18.527 1.00 34.22 132 ARG A N 1
ATOM 1049 C CA . ARG A 1 132 ? 16.913 22.038 17.267 1.00 34.22 132 ARG A CA 1
ATOM 1050 C C . ARG A 1 132 ? 16.471 22.837 16.020 1.00 34.22 132 ARG A C 1
ATOM 1052 O O . ARG A 1 132 ? 15.430 23.488 16.062 1.00 34.22 132 ARG A O 1
ATOM 1059 N N . PRO A 1 133 ? 17.255 22.835 14.921 1.00 40.28 133 PRO A N 1
ATOM 1060 C CA . PRO A 1 133 ? 17.044 23.727 13.786 1.00 40.28 133 PRO A CA 1
ATOM 1061 C C . PRO A 1 133 ? 16.093 23.119 12.749 1.00 40.28 133 PRO A C 1
ATOM 1063 O O . PRO A 1 133 ? 16.276 21.991 12.299 1.00 40.28 133 PRO A O 1
ATOM 1066 N N . GLY A 1 134 ? 15.119 23.911 12.312 1.00 37.31 134 GLY A N 1
ATOM 1067 C CA . GLY A 1 134 ? 14.276 23.589 11.165 1.00 37.31 134 GLY A CA 1
ATOM 1068 C C . GLY A 1 134 ? 12.925 24.272 11.270 1.00 37.31 134 GLY A C 1
ATOM 1069 O O . GLY A 1 134 ? 12.067 23.846 12.030 1.00 37.31 134 GLY A O 1
ATOM 1070 N N . ARG A 1 135 ? 12.731 25.348 10.502 1.00 43.47 135 ARG A N 1
ATOM 1071 C CA . ARG A 1 135 ? 11.425 25.991 10.314 1.00 43.47 135 ARG A CA 1
ATOM 1072 C C . ARG A 1 135 ? 10.415 24.959 9.796 1.00 43.47 135 ARG A C 1
ATOM 1074 O O . ARG A 1 135 ? 10.383 24.698 8.596 1.00 43.47 135 ARG A O 1
ATOM 1081 N N . VAL A 1 136 ? 9.559 24.432 10.666 1.00 42.44 136 VAL A N 1
ATOM 1082 C CA . VAL A 1 136 ? 8.320 23.776 10.237 1.00 42.44 136 VAL A CA 1
ATOM 1083 C C . VAL A 1 136 ? 7.295 24.884 9.998 1.00 42.44 136 VAL A C 1
ATOM 1085 O O . VAL A 1 136 ? 6.991 25.667 10.891 1.00 42.44 136 VAL A O 1
ATOM 1088 N N . ARG A 1 137 ? 6.857 25.021 8.742 1.00 44.41 137 ARG A N 1
ATOM 1089 C CA . ARG A 1 137 ? 5.971 26.090 8.241 1.00 44.41 137 ARG A CA 1
ATOM 1090 C C . ARG A 1 137 ? 4.523 25.632 7.999 1.00 44.41 137 ARG A C 1
ATOM 1092 O O . ARG A 1 137 ? 3.798 26.325 7.301 1.00 44.41 137 ARG A O 1
ATOM 1099 N N . HIS A 1 138 ? 4.102 24.483 8.526 1.00 40.44 138 HIS A N 1
ATOM 1100 C CA . HIS A 1 138 ? 2.757 23.945 8.282 1.00 40.44 138 HIS A CA 1
ATOM 1101 C C . HIS A 1 138 ? 2.138 23.392 9.567 1.00 40.44 138 HIS A C 1
ATOM 1103 O O . HIS A 1 138 ? 2.857 22.861 10.413 1.00 40.44 138 HIS A O 1
ATOM 1109 N N . ALA A 1 139 ? 0.813 23.520 9.687 1.00 47.06 139 ALA A N 1
ATOM 1110 C CA . ALA A 1 139 ? 0.023 23.011 10.802 1.00 47.06 139 ALA A CA 1
ATOM 1111 C C . ALA A 1 139 ? 0.323 21.525 11.078 1.00 47.06 139 ALA A C 1
ATOM 1113 O O . ALA A 1 139 ? 0.299 20.698 10.162 1.00 47.06 139 ALA A O 1
ATOM 1114 N N . PHE A 1 140 ? 0.573 21.203 12.353 1.00 52.06 140 PHE A N 1
ATOM 1115 C CA . PHE A 1 140 ? 1.137 19.938 12.851 1.00 52.06 140 PHE A CA 1
ATOM 1116 C C . PHE A 1 140 ? 0.433 18.649 12.383 1.00 52.06 140 PHE A C 1
ATOM 1118 O O . PHE A 1 140 ? 1.059 17.593 12.378 1.00 52.06 140 PHE A O 1
ATOM 1125 N N . PHE A 1 141 ? -0.834 18.709 11.957 1.00 56.34 141 PHE A N 1
ATOM 1126 C CA . PHE A 1 141 ? -1.601 17.523 11.556 1.00 56.34 141 PHE A CA 1
ATOM 1127 C C . PHE A 1 141 ? -1.807 17.365 10.051 1.00 56.34 141 PHE A C 1
ATOM 1129 O O . PHE A 1 141 ? -1.968 16.239 9.586 1.00 56.34 141 PHE A O 1
ATOM 1136 N N . ARG A 1 142 ? -1.775 18.438 9.253 1.00 55.91 142 ARG A N 1
ATOM 1137 C CA . ARG A 1 142 ? -2.106 18.339 7.821 1.00 55.91 142 ARG A CA 1
ATOM 1138 C C . ARG A 1 142 ? -1.057 17.543 7.056 1.00 55.91 142 ARG A C 1
ATOM 1140 O O . ARG A 1 142 ? -1.395 16.620 6.323 1.00 55.91 142 ARG A O 1
ATOM 1147 N N . THR A 1 143 ? 0.219 17.844 7.278 1.00 59.72 143 THR A N 1
ATOM 1148 C CA . THR A 1 143 ? 1.327 17.130 6.631 1.00 59.72 143 THR A CA 1
ATOM 1149 C C . THR A 1 143 ? 1.360 15.660 7.021 1.00 59.72 143 THR A C 1
ATOM 1151 O O . THR A 1 143 ? 1.574 14.808 6.163 1.00 59.72 143 THR A O 1
ATOM 1154 N N . SER A 1 144 ? 1.099 15.350 8.288 1.00 56.16 144 SER A N 1
ATOM 1155 C CA . SER A 1 144 ? 1.172 13.984 8.808 1.00 56.16 144 SER A CA 1
ATOM 1156 C C . SER A 1 144 ? -0.019 13.148 8.353 1.00 56.16 144 SER A C 1
ATOM 1158 O O . SER A 1 144 ? 0.168 12.003 7.953 1.00 56.16 144 SER A O 1
ATOM 1160 N N . VAL A 1 145 ? -1.216 13.739 8.275 1.00 62.59 145 VAL A N 1
ATOM 1161 C CA . VAL A 1 145 ? -2.400 13.108 7.671 1.00 62.59 145 VAL A CA 1
ATOM 1162 C C . VAL A 1 145 ? -2.215 12.904 6.167 1.00 62.59 145 VAL A C 1
ATOM 1164 O O . VAL A 1 145 ? -2.474 11.812 5.667 1.00 62.59 145 VAL A O 1
ATOM 1167 N N . GLU A 1 146 ? -1.724 13.904 5.431 1.00 62.31 146 GLU A N 1
ATOM 1168 C CA . GLU A 1 146 ? -1.471 13.779 3.990 1.00 62.31 146 GLU A CA 1
ATOM 1169 C C . GLU A 1 146 ? -0.399 12.722 3.684 1.00 62.31 146 GLU A C 1
ATOM 1171 O O . GLU A 1 146 ? -0.532 11.954 2.729 1.00 62.31 146 GLU A O 1
ATOM 1176 N N . GLN A 1 147 ? 0.666 12.654 4.484 1.00 62.94 147 GLN A N 1
ATOM 1177 C CA . GLN A 1 147 ? 1.723 11.657 4.319 1.00 62.94 147 GLN A CA 1
ATOM 1178 C C . GLN A 1 147 ? 1.260 10.258 4.734 1.00 62.94 147 GLN A C 1
ATOM 1180 O O . GLN A 1 147 ? 1.502 9.310 3.988 1.00 62.94 147 GLN A O 1
ATOM 1185 N N . ALA A 1 148 ? 0.520 10.120 5.837 1.00 60.00 148 ALA A N 1
ATOM 1186 C CA . ALA A 1 148 ? -0.076 8.848 6.237 1.00 60.00 148 ALA A CA 1
ATOM 1187 C C . ALA A 1 148 ? -1.096 8.342 5.207 1.00 60.00 148 ALA A C 1
ATOM 1189 O O . ALA A 1 148 ? -1.103 7.157 4.879 1.00 60.00 148 ALA A O 1
ATOM 1190 N N . ALA A 1 149 ? -1.901 9.228 4.613 1.00 62.56 149 ALA A N 1
ATOM 1191 C CA . ALA A 1 149 ? -2.808 8.879 3.522 1.00 62.56 149 ALA A CA 1
ATOM 1192 C C . ALA A 1 149 ? -2.051 8.406 2.269 1.00 62.56 149 ALA A C 1
ATOM 1194 O O . ALA A 1 149 ? -2.452 7.428 1.635 1.00 62.56 149 ALA A O 1
ATOM 1195 N N . LYS A 1 150 ? -0.926 9.050 1.928 1.00 66.50 150 LYS A N 1
ATOM 1196 C CA . LYS A 1 150 ? -0.054 8.626 0.817 1.00 66.50 150 LYS A CA 1
ATOM 1197 C C . LYS A 1 150 ? 0.618 7.276 1.087 1.00 66.50 150 LYS A C 1
ATOM 1199 O O . LYS A 1 150 ? 0.681 6.449 0.180 1.00 66.50 150 LYS A O 1
ATOM 1204 N N . LEU A 1 151 ? 1.090 7.034 2.311 1.00 63.00 151 LEU A N 1
ATOM 1205 C CA . LEU A 1 151 ? 1.671 5.751 2.724 1.00 63.00 151 LEU A CA 1
ATOM 1206 C C . LEU A 1 151 ? 0.617 4.638 2.701 1.00 63.00 151 LEU A C 1
ATOM 1208 O O . LEU A 1 151 ? 0.823 3.626 2.045 1.00 63.00 151 LEU A O 1
ATOM 1212 N N . SER A 1 152 ? -0.566 4.894 3.262 1.00 65.00 152 SER A N 1
ATOM 1213 C CA . SER A 1 152 ? -1.742 4.019 3.175 1.00 65.00 152 SER A CA 1
ATOM 1214 C C . SER A 1 152 ? -2.109 3.671 1.731 1.00 65.00 152 SER A C 1
ATOM 1216 O O . SER A 1 152 ? -2.344 2.507 1.415 1.00 65.00 152 SER A O 1
ATOM 1218 N N . ALA A 1 153 ? -2.114 4.646 0.819 1.00 64.25 153 ALA A N 1
ATOM 1219 C CA . ALA A 1 153 ? -2.373 4.389 -0.596 1.00 64.25 153 ALA A CA 1
ATOM 1220 C C . ALA A 1 153 ? -1.283 3.511 -1.233 1.00 64.25 153 ALA A C 1
ATOM 1222 O O . ALA A 1 153 ? -1.600 2.582 -1.977 1.00 64.25 153 ALA A O 1
ATOM 1223 N N . LYS A 1 154 ? -0.008 3.764 -0.912 1.00 67.19 154 LYS A N 1
ATOM 1224 C CA . LYS A 1 154 ? 1.126 2.958 -1.382 1.00 67.19 154 LYS A CA 1
ATOM 1225 C C . LYS A 1 154 ? 1.056 1.522 -0.858 1.00 67.19 154 LYS A C 1
ATOM 1227 O O . LYS A 1 154 ? 1.297 0.594 -1.624 1.00 67.19 154 LYS A O 1
ATOM 1232 N N . ASP A 1 155 ? 0.698 1.334 0.406 1.00 72.75 155 ASP A N 1
ATOM 1233 C CA . ASP A 1 155 ? 0.592 0.015 1.028 1.00 72.75 155 ASP A CA 1
ATOM 1234 C C . ASP A 1 155 ? -0.637 -0.750 0.531 1.00 72.75 155 ASP A C 1
ATOM 1236 O O . ASP A 1 155 ? -0.530 -1.933 0.219 1.00 72.75 155 ASP A O 1
ATOM 1240 N N . LYS A 1 156 ? -1.773 -0.072 0.322 1.00 69.75 156 LYS A N 1
ATOM 1241 C CA . LYS A 1 156 ? -2.939 -0.655 -0.360 1.00 69.75 156 LYS A CA 1
ATOM 1242 C C . LYS A 1 156 ? -2.605 -1.100 -1.780 1.00 69.75 156 LYS A C 1
ATOM 1244 O O . LYS A 1 156 ? -3.040 -2.170 -2.193 1.00 69.75 156 LYS A O 1
ATOM 1249 N N . MET A 1 157 ? -1.836 -0.301 -2.521 1.00 71.31 157 MET A N 1
ATOM 1250 C CA . MET A 1 157 ? -1.406 -0.656 -3.875 1.00 71.31 157 MET A CA 1
ATOM 1251 C C . MET A 1 157 ? -0.475 -1.873 -3.857 1.00 71.31 157 MET A C 1
ATOM 1253 O O . MET A 1 157 ? -0.720 -2.827 -4.586 1.00 71.31 157 MET A O 1
ATOM 1257 N N . LYS A 1 158 ? 0.517 -1.900 -2.956 1.00 75.69 158 LYS A N 1
ATOM 1258 C CA . LYS A 1 158 ? 1.395 -3.066 -2.763 1.00 75.69 158 LYS A CA 1
ATOM 1259 C C . LYS A 1 158 ? 0.623 -4.325 -2.383 1.00 75.69 158 LYS A C 1
ATOM 1261 O O . LYS A 1 158 ? 0.905 -5.389 -2.919 1.00 75.69 158 LYS A O 1
ATOM 1266 N N . GLU A 1 159 ? -0.329 -4.221 -1.461 1.00 76.06 159 GLU A N 1
ATOM 1267 C CA . GLU A 1 159 ? -1.129 -5.367 -1.024 1.00 76.06 159 GLU A CA 1
ATOM 1268 C C . GLU A 1 159 ? -2.037 -5.872 -2.150 1.00 76.06 159 GLU A C 1
ATOM 1270 O O . GLU A 1 159 ? -2.169 -7.078 -2.348 1.00 76.06 159 GLU A O 1
ATOM 1275 N N . ARG A 1 160 ? -2.615 -4.962 -2.943 1.00 75.38 160 ARG A N 1
ATOM 1276 C CA . ARG A 1 160 ? -3.357 -5.313 -4.158 1.00 75.38 160 ARG A CA 1
ATOM 1277 C C . ARG A 1 160 ? -2.468 -6.063 -5.150 1.00 75.38 160 ARG A C 1
ATOM 1279 O O . ARG A 1 160 ? -2.852 -7.134 -5.611 1.00 75.38 160 ARG A O 1
ATOM 1286 N N . ASP A 1 161 ? -1.275 -5.548 -5.436 1.00 79.00 161 ASP A N 1
ATOM 1287 C CA . ASP A 1 161 ? -0.323 -6.190 -6.347 1.00 79.00 161 ASP A CA 1
ATOM 1288 C C . ASP A 1 161 ? 0.133 -7.559 -5.819 1.00 79.00 161 ASP A C 1
ATOM 1290 O O . ASP A 1 161 ? 0.217 -8.523 -6.581 1.00 79.00 161 ASP A O 1
ATOM 1294 N N . ARG A 1 162 ? 0.334 -7.690 -4.501 1.00 84.31 162 ARG A N 1
ATOM 1295 C CA . ARG A 1 162 ? 0.643 -8.969 -3.849 1.00 84.31 162 ARG A CA 1
ATOM 1296 C C . ARG A 1 162 ? -0.468 -9.994 -4.071 1.00 84.31 162 ARG A C 1
ATOM 1298 O O . ARG A 1 162 ? -0.186 -11.106 -4.507 1.00 84.31 162 ARG A O 1
ATOM 1305 N N . LYS A 1 163 ? -1.725 -9.613 -3.822 1.00 82.56 163 LYS A N 1
ATOM 1306 C CA . LYS A 1 163 ? -2.895 -10.487 -4.019 1.00 82.56 163 LYS A CA 1
ATOM 1307 C C . LYS A 1 163 ? -3.077 -10.899 -5.479 1.00 82.56 163 LYS A C 1
ATOM 1309 O O . LYS A 1 163 ? -3.438 -12.043 -5.754 1.00 82.56 163 LYS A O 1
ATOM 1314 N N . ARG A 1 164 ? -2.796 -9.994 -6.420 1.00 86.56 164 ARG A N 1
ATOM 1315 C CA . ARG A 1 164 ? -2.812 -10.288 -7.862 1.00 86.56 164 ARG A CA 1
ATOM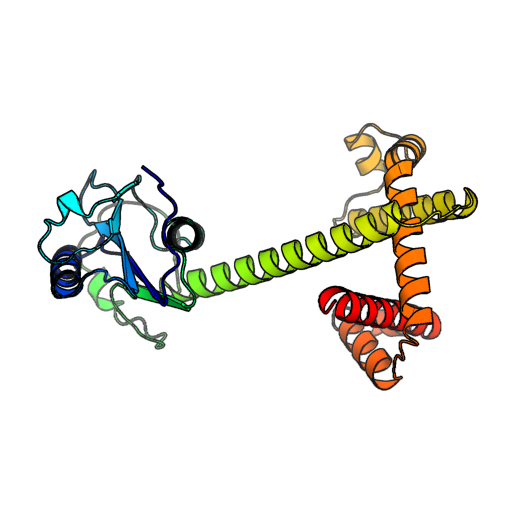 1316 C C . ARG A 1 164 ? -1.798 -11.362 -8.234 1.00 86.56 164 ARG A C 1
ATOM 1318 O O . ARG A 1 164 ? -2.158 -12.319 -8.913 1.00 86.56 164 ARG A O 1
ATOM 1325 N N . ILE A 1 165 ? -0.559 -11.220 -7.766 1.00 86.88 165 ILE A N 1
ATOM 1326 C CA . ILE A 1 165 ? 0.503 -12.207 -8.002 1.00 86.88 165 ILE A CA 1
ATOM 1327 C C . ILE A 1 165 ? 0.129 -13.550 -7.368 1.00 86.88 165 ILE A C 1
ATOM 1329 O O . ILE A 1 165 ? 0.184 -14.570 -8.046 1.00 86.88 165 ILE A O 1
ATOM 1333 N N . GLU A 1 166 ? -0.340 -13.547 -6.118 1.00 87.62 166 GLU A N 1
ATOM 1334 C CA . GLU A 1 166 ? -0.770 -14.764 -5.420 1.00 87.62 166 GLU A CA 1
ATOM 1335 C C . GLU A 1 166 ? -1.895 -15.494 -6.172 1.00 87.62 166 GLU A C 1
ATOM 1337 O O . GLU A 1 166 ? -1.898 -16.720 -6.271 1.00 87.62 166 GLU A O 1
ATOM 1342 N N . SER A 1 167 ? -2.838 -14.748 -6.753 1.00 85.94 167 SER A N 1
ATOM 1343 C CA . SER A 1 167 ? -3.922 -15.320 -7.558 1.00 85.94 167 SER A CA 1
ATOM 1344 C C . SER A 1 167 ? -3.390 -15.993 -8.825 1.00 85.94 167 SER A C 1
ATOM 1346 O O . SER A 1 167 ? -3.811 -17.097 -9.168 1.00 85.94 167 SER A O 1
ATOM 1348 N N . LEU A 1 168 ? -2.429 -15.363 -9.505 1.00 88.44 168 LEU A N 1
ATOM 1349 C CA . LEU A 1 168 ? -1.792 -15.944 -10.686 1.00 88.44 168 LEU A CA 1
ATOM 1350 C C . LEU A 1 168 ? -0.943 -17.170 -10.346 1.00 88.44 168 LEU A C 1
ATOM 1352 O O . LEU A 1 168 ? -0.952 -18.127 -11.117 1.00 88.44 168 LEU A O 1
ATOM 1356 N N . ASP A 1 169 ? -0.259 -17.170 -9.202 1.00 88.31 169 ASP A N 1
ATOM 1357 C CA . ASP A 1 169 ? 0.505 -18.321 -8.713 1.00 88.31 169 ASP A CA 1
ATOM 1358 C C . ASP A 1 169 ? -0.415 -19.513 -8.414 1.00 88.31 169 ASP A C 1
ATOM 1360 O O . ASP A 1 169 ? -0.160 -20.616 -8.894 1.00 88.31 169 ASP A O 1
ATOM 1364 N N . LYS A 1 170 ? -1.553 -19.294 -7.746 1.00 89.44 170 LYS A N 1
ATOM 1365 C CA . LYS A 1 170 ? -2.551 -20.355 -7.509 1.00 89.44 170 LYS A CA 1
ATOM 1366 C C . LYS A 1 170 ? -3.101 -20.938 -8.812 1.00 89.44 170 LYS A C 1
ATOM 1368 O O . LYS A 1 170 ? -3.209 -22.156 -8.951 1.00 89.44 170 LYS A O 1
ATOM 1373 N N . ILE A 1 171 ? -3.416 -20.089 -9.795 1.00 88.44 171 ILE A N 1
ATOM 1374 C CA . ILE A 1 171 ? -3.870 -20.553 -11.117 1.00 88.44 171 ILE A CA 1
ATOM 1375 C C . ILE A 1 171 ? -2.750 -21.326 -11.821 1.00 88.44 171 ILE A C 1
ATOM 1377 O O . ILE A 1 171 ? -3.006 -22.356 -12.445 1.00 88.44 171 ILE A O 1
ATOM 1381 N N . ALA A 1 172 ? -1.509 -20.855 -11.710 1.00 87.94 172 ALA A N 1
ATOM 1382 C CA . ALA A 1 172 ? -0.340 -21.507 -12.272 1.00 87.94 172 ALA A CA 1
ATOM 1383 C C . ALA A 1 172 ? -0.092 -22.896 -11.666 1.00 87.94 172 ALA A C 1
ATOM 1385 O O . ALA A 1 172 ? 0.290 -23.799 -12.405 1.00 87.94 172 ALA A O 1
ATOM 1386 N N . GLU A 1 173 ? -0.280 -23.078 -10.362 1.00 87.62 173 GLU A N 1
ATOM 1387 C CA . GLU A 1 173 ? -0.142 -24.372 -9.680 1.00 87.62 173 GLU A CA 1
ATOM 1388 C C . GLU A 1 173 ? -1.259 -25.347 -10.061 1.00 87.62 173 GLU A C 1
ATOM 1390 O O . GLU A 1 173 ? -1.003 -26.530 -10.272 1.00 87.62 173 GLU A O 1
ATOM 1395 N N . ALA A 1 174 ? -2.484 -24.843 -10.226 1.00 87.81 174 ALA A N 1
ATOM 1396 C CA . ALA A 1 174 ? -3.633 -25.643 -10.647 1.00 87.81 174 ALA A CA 1
ATOM 1397 C C . ALA A 1 174 ? -3.644 -25.979 -12.153 1.00 87.81 174 ALA A C 1
ATOM 1399 O O . ALA A 1 174 ? -4.483 -26.763 -12.596 1.00 87.81 174 ALA A O 1
ATOM 1400 N N . SER A 1 175 ? -2.744 -25.388 -12.948 1.00 84.69 175 SER A N 1
ATOM 1401 C CA . SER A 1 175 ? -2.729 -25.516 -14.410 1.00 84.69 175 SER A CA 1
ATOM 1402 C C . SER A 1 175 ? -1.454 -26.182 -14.925 1.00 84.69 175 SER A C 1
ATOM 1404 O O . SER A 1 175 ? -0.337 -25.768 -14.608 1.00 84.69 175 SER A O 1
ATOM 1406 N N . THR A 1 176 ? -1.607 -27.147 -15.830 1.00 84.44 176 THR A N 1
ATOM 1407 C CA . THR A 1 176 ? -0.491 -27.676 -16.622 1.00 84.44 176 THR A CA 1
ATOM 1408 C C . THR A 1 176 ? -0.214 -26.722 -17.782 1.00 84.44 176 THR A C 1
ATOM 1410 O O . THR A 1 176 ? -1.025 -26.595 -18.696 1.00 84.44 176 THR A O 1
ATOM 1413 N N . ILE A 1 177 ? 0.912 -26.011 -17.724 1.00 83.56 177 ILE A N 1
ATOM 1414 C CA . ILE A 1 177 ? 1.334 -25.063 -18.762 1.00 83.56 177 ILE A CA 1
ATOM 1415 C C . ILE A 1 177 ? 2.740 -25.455 -19.198 1.00 83.56 177 ILE A C 1
ATOM 1417 O O . ILE A 1 177 ? 3.687 -25.320 -18.425 1.00 83.56 177 ILE A O 1
ATOM 1421 N N . GLU A 1 178 ? 2.868 -25.924 -20.434 1.00 84.50 178 GLU A N 1
ATOM 1422 C CA . GLU A 1 178 ? 4.164 -26.151 -21.065 1.00 84.50 178 GLU A CA 1
ATOM 1423 C C . GLU A 1 178 ? 4.661 -24.832 -21.658 1.00 84.50 178 GLU A C 1
ATOM 1425 O O . GLU A 1 178 ? 3.983 -24.212 -22.481 1.00 84.50 178 GLU A O 1
ATOM 1430 N N . ILE A 1 179 ? 5.828 -24.373 -21.203 1.00 87.31 179 ILE A N 1
ATOM 1431 C CA . ILE A 1 179 ? 6.405 -23.094 -21.623 1.00 87.31 179 ILE A CA 1
ATOM 1432 C C . ILE A 1 179 ? 7.640 -23.375 -22.482 1.00 87.31 179 ILE A C 1
ATOM 1434 O O . ILE A 1 179 ? 8.631 -23.885 -21.959 1.00 87.31 179 ILE A O 1
ATOM 1438 N N . PRO A 1 180 ? 7.609 -23.033 -23.783 1.00 90.25 180 PRO A N 1
ATOM 1439 C CA . PRO A 1 180 ? 8.780 -23.115 -24.645 1.00 90.25 180 PRO A CA 1
ATOM 1440 C C . PRO A 1 180 ? 9.935 -22.252 -24.127 1.00 90.25 180 PRO A C 1
ATOM 1442 O O . PRO A 1 180 ? 9.735 -21.084 -23.789 1.00 90.25 180 PRO A O 1
ATOM 1445 N N . GLU A 1 181 ? 11.153 -22.794 -24.145 1.00 88.25 181 GLU A N 1
ATOM 1446 C CA . GLU A 1 181 ? 12.365 -22.112 -23.661 1.00 88.25 181 GLU A CA 1
ATOM 1447 C C . GLU A 1 181 ? 12.608 -20.768 -24.367 1.00 88.25 181 GLU A C 1
ATOM 1449 O O . GLU A 1 181 ? 12.959 -19.781 -23.726 1.00 88.25 181 GLU A O 1
ATOM 1454 N N . ILE A 1 182 ? 12.281 -20.681 -25.661 1.00 91.31 182 ILE A N 1
ATOM 1455 C CA . ILE A 1 182 ? 12.357 -19.443 -26.452 1.00 91.31 182 ILE A CA 1
ATOM 1456 C C . ILE A 1 182 ? 11.561 -18.279 -25.831 1.00 91.31 182 ILE A C 1
ATOM 1458 O O . ILE A 1 182 ? 11.976 -17.128 -25.937 1.00 91.31 182 ILE A O 1
ATOM 1462 N N . LEU A 1 183 ? 10.433 -18.553 -25.160 1.00 87.94 183 LEU A N 1
ATOM 1463 C CA . LEU A 1 183 ? 9.651 -17.509 -24.489 1.00 87.94 183 LEU A CA 1
ATOM 1464 C C . LEU A 1 183 ? 10.325 -17.038 -23.202 1.00 87.94 183 LEU A C 1
ATOM 1466 O O . LEU A 1 183 ? 10.240 -15.860 -22.863 1.00 87.94 183 LEU A O 1
ATOM 1470 N N . VAL A 1 184 ? 10.993 -17.950 -22.495 1.00 90.00 184 VAL A N 1
ATOM 1471 C CA . VAL A 1 184 ? 11.740 -17.629 -21.277 1.00 90.00 184 VAL A CA 1
ATOM 1472 C C . VAL A 1 184 ? 12.952 -16.768 -21.624 1.00 90.00 184 VAL A C 1
ATOM 1474 O O . VAL A 1 184 ? 13.180 -15.756 -20.965 1.00 90.00 184 VAL A O 1
ATOM 1477 N N . GLU A 1 185 ? 13.679 -17.106 -22.690 1.00 87.69 185 GLU A N 1
ATOM 1478 C CA . GLU A 1 185 ? 14.808 -16.302 -23.169 1.00 87.69 185 GLU A CA 1
ATOM 1479 C C . GLU A 1 185 ? 14.370 -14.911 -23.638 1.00 87.69 185 GLU A C 1
ATOM 1481 O O . GLU A 1 185 ? 14.958 -13.910 -23.224 1.00 87.69 185 GLU A O 1
ATOM 1486 N N . ALA A 1 186 ? 13.276 -14.816 -24.399 1.00 87.88 186 ALA A N 1
ATOM 1487 C CA . ALA A 1 186 ? 12.728 -13.524 -24.810 1.00 87.88 186 ALA A CA 1
ATOM 1488 C C . ALA A 1 186 ? 12.314 -12.648 -23.608 1.00 87.88 186 ALA A C 1
ATOM 1490 O O . ALA A 1 186 ? 12.547 -11.437 -23.606 1.00 87.88 186 ALA A O 1
ATOM 1491 N N . GLU A 1 187 ? 11.729 -13.240 -22.559 1.00 90.38 187 GLU A N 1
ATOM 1492 C CA . GLU A 1 187 ? 11.377 -12.496 -21.344 1.00 90.38 187 GLU A CA 1
ATOM 1493 C C . GLU A 1 187 ? 12.625 -12.069 -20.559 1.00 90.38 187 GLU A C 1
ATOM 1495 O O . GLU A 1 187 ? 12.670 -10.940 -20.076 1.00 90.38 187 GLU A O 1
ATOM 1500 N N . LYS A 1 188 ? 13.676 -12.898 -20.483 1.00 90.19 188 LYS A N 1
ATOM 1501 C CA . LYS A 1 188 ? 14.962 -12.500 -19.878 1.00 90.19 188 LYS A CA 1
ATOM 1502 C C . LYS A 1 188 ? 15.578 -11.303 -20.596 1.00 90.19 188 LYS A C 1
ATOM 1504 O O . LYS A 1 188 ? 16.032 -10.366 -19.942 1.00 90.19 188 LYS A O 1
ATOM 1509 N N . GLU A 1 189 ? 15.594 -11.312 -21.927 1.00 89.62 189 GLU A N 1
ATOM 1510 C CA . GLU A 1 189 ? 16.094 -10.182 -22.719 1.00 89.62 189 GLU A CA 1
ATOM 1511 C C . GLU A 1 189 ? 15.300 -8.911 -22.432 1.00 89.62 189 GLU A C 1
ATOM 1513 O O . GLU A 1 189 ? 15.879 -7.855 -22.167 1.00 89.62 189 GLU A O 1
ATOM 1518 N N . LYS A 1 190 ? 13.972 -9.024 -22.397 1.00 87.81 190 LYS A N 1
ATOM 1519 C CA . LYS A 1 190 ? 13.090 -7.914 -22.049 1.00 87.81 190 LYS A CA 1
ATOM 1520 C C . LYS A 1 190 ? 13.347 -7.391 -20.632 1.00 87.81 190 LYS A C 1
ATOM 1522 O O . LYS A 1 190 ? 13.467 -6.182 -20.456 1.00 87.81 190 LYS A O 1
ATOM 1527 N N . MET A 1 191 ? 13.501 -8.268 -19.639 1.00 88.06 191 MET A N 1
ATOM 1528 C CA . MET A 1 191 ? 13.834 -7.890 -18.258 1.00 88.06 191 MET A CA 1
ATOM 1529 C C . MET A 1 191 ? 15.163 -7.127 -18.172 1.00 88.06 191 MET A C 1
ATOM 1531 O O . MET A 1 191 ? 15.284 -6.177 -17.399 1.00 88.06 191 MET A O 1
ATOM 1535 N N . ILE A 1 192 ? 16.161 -7.514 -18.972 1.00 91.81 192 ILE A N 1
ATOM 1536 C CA . ILE A 1 192 ? 17.441 -6.800 -19.046 1.00 91.81 192 ILE A CA 1
ATOM 1537 C C . ILE A 1 192 ? 17.263 -5.414 -19.664 1.00 91.81 192 ILE A C 1
ATOM 1539 O O . ILE A 1 192 ? 17.831 -4.453 -19.152 1.00 91.81 192 ILE A O 1
ATOM 1543 N N . LEU A 1 193 ? 16.469 -5.283 -20.730 1.00 88.56 193 LEU A N 1
ATOM 1544 C CA . LEU A 1 193 ? 16.169 -3.980 -21.333 1.00 88.56 193 LEU A CA 1
ATOM 1545 C C . LEU A 1 193 ? 15.430 -3.056 -20.352 1.00 88.56 193 LEU A C 1
ATOM 1547 O O . LEU A 1 193 ? 15.789 -1.885 -20.235 1.00 88.56 193 LEU A O 1
ATOM 1551 N N . GLU A 1 194 ? 14.453 -3.584 -19.609 1.00 87.19 194 GLU A N 1
ATOM 1552 C CA . GLU A 1 194 ? 13.743 -2.856 -18.548 1.00 87.19 194 GLU A CA 1
ATOM 1553 C C . GLU A 1 194 ? 14.713 -2.364 -17.463 1.00 87.19 194 GLU A C 1
ATOM 1555 O O . GLU A 1 194 ? 14.666 -1.197 -17.067 1.00 87.19 194 GLU A O 1
ATOM 1560 N N . LEU A 1 195 ? 15.627 -3.231 -17.011 1.00 89.94 195 LEU A N 1
ATOM 1561 C CA . LEU A 1 195 ? 16.626 -2.864 -16.009 1.00 89.94 195 LEU A CA 1
ATOM 1562 C C . LEU A 1 195 ? 17.615 -1.817 -16.544 1.00 89.94 195 LEU A C 1
ATOM 1564 O O . LEU A 1 195 ? 17.894 -0.846 -15.842 1.00 89.94 195 LEU A O 1
ATOM 1568 N N . LYS A 1 196 ? 18.117 -1.982 -17.775 1.00 90.06 196 LYS A N 1
ATOM 1569 C CA . LYS A 1 196 ? 19.020 -1.021 -18.434 1.00 90.06 196 LYS A CA 1
ATOM 1570 C C . LYS A 1 196 ? 18.391 0.366 -18.494 1.00 90.06 196 LYS A C 1
ATOM 1572 O O . LYS A 1 196 ? 18.989 1.316 -17.999 1.00 90.06 196 LYS A O 1
ATOM 1577 N N . ALA A 1 197 ? 17.155 0.460 -18.986 1.00 85.25 197 ALA A N 1
ATOM 1578 C CA . ALA A 1 197 ? 16.420 1.721 -19.037 1.00 85.25 197 ALA A CA 1
ATOM 1579 C C . ALA A 1 197 ? 16.228 2.334 -17.637 1.00 85.25 197 ALA A C 1
ATOM 1581 O O . ALA A 1 197 ? 16.373 3.541 -17.453 1.00 85.25 197 ALA A O 1
ATOM 1582 N N . GLY A 1 198 ? 15.941 1.510 -16.623 1.00 85.88 198 GLY A N 1
ATOM 1583 C CA . GLY A 1 198 ? 15.851 1.958 -15.232 1.00 85.88 198 GLY A CA 1
ATOM 1584 C C . GLY A 1 198 ? 17.160 2.556 -14.707 1.00 85.88 198 GLY A C 1
ATOM 1585 O O . GLY A 1 198 ? 17.143 3.616 -14.086 1.00 85.88 198 GLY A O 1
ATOM 1586 N N . ILE A 1 199 ? 18.291 1.910 -14.985 1.00 88.88 199 ILE A N 1
ATOM 1587 C CA . ILE A 1 199 ? 19.626 2.359 -14.566 1.00 88.88 199 ILE A CA 1
ATOM 1588 C C . ILE A 1 199 ? 20.022 3.650 -15.289 1.00 88.88 199 ILE A C 1
ATOM 1590 O O . ILE A 1 199 ? 20.470 4.599 -14.642 1.00 88.88 199 ILE A O 1
ATOM 1594 N N . GLU A 1 200 ? 19.791 3.731 -16.598 1.00 85.94 200 GLU A N 1
ATOM 1595 C CA . GLU A 1 200 ? 20.062 4.936 -17.390 1.00 85.94 200 GLU A CA 1
ATOM 1596 C C . GLU A 1 200 ? 19.261 6.138 -16.877 1.00 85.94 200 GLU A C 1
ATOM 1598 O O . GLU A 1 200 ? 19.812 7.228 -16.718 1.00 85.94 200 GLU A O 1
ATOM 1603 N N . ASN A 1 201 ? 17.997 5.927 -16.496 1.00 81.25 201 ASN A N 1
ATOM 1604 C CA . ASN A 1 201 ? 17.160 6.962 -15.884 1.00 81.25 201 ASN A CA 1
ATOM 1605 C C . ASN A 1 201 ? 17.681 7.440 -14.517 1.00 81.25 201 ASN A C 1
ATOM 1607 O O . ASN A 1 201 ? 17.383 8.559 -14.104 1.00 81.25 201 ASN A O 1
ATOM 1611 N N . THR A 1 202 ? 18.472 6.624 -13.812 1.00 84.56 202 THR A N 1
ATOM 1612 C CA . THR A 1 202 ? 19.171 7.038 -12.579 1.00 84.56 202 THR A CA 1
ATOM 1613 C C . THR A 1 202 ? 20.511 7.736 -12.841 1.00 84.56 202 THR A C 1
ATOM 1615 O O . THR A 1 202 ? 21.183 8.149 -11.898 1.00 84.56 202 THR A O 1
ATOM 1618 N N . GLY A 1 203 ? 20.903 7.890 -14.111 1.00 87.06 203 GLY A N 1
ATOM 1619 C CA . GLY A 1 203 ? 22.160 8.514 -14.530 1.00 87.06 203 GLY A CA 1
ATOM 1620 C C . GLY A 1 203 ? 23.390 7.607 -14.412 1.00 87.06 203 GLY A C 1
ATOM 1621 O O . GLY A 1 203 ? 24.515 8.086 -14.552 1.00 87.06 203 GLY A O 1
ATOM 1622 N N . MET A 1 204 ? 23.203 6.311 -14.149 1.00 90.19 204 MET A N 1
ATOM 1623 C CA . MET A 1 204 ? 24.282 5.326 -14.067 1.00 90.19 204 MET A CA 1
ATOM 1624 C C . MET A 1 204 ? 24.463 4.620 -15.416 1.00 90.19 204 MET A C 1
ATOM 1626 O O . MET A 1 204 ? 23.508 4.421 -16.162 1.00 90.19 204 MET A O 1
ATOM 1630 N N . LYS A 1 205 ? 25.700 4.229 -15.737 1.00 92.50 205 LYS A N 1
ATOM 1631 C CA . LYS A 1 205 ? 25.990 3.411 -16.920 1.00 92.50 205 LYS A CA 1
ATOM 1632 C C . LYS A 1 205 ? 25.817 1.928 -16.612 1.00 92.50 205 LYS A C 1
ATOM 1634 O O . LYS A 1 205 ? 26.164 1.471 -15.521 1.00 92.50 205 LYS A O 1
ATOM 1639 N N . TRP A 1 206 ? 25.335 1.169 -17.593 1.00 91.75 206 TRP A N 1
ATOM 1640 C CA . TRP A 1 206 ? 25.119 -0.273 -17.465 1.00 91.75 206 TRP A CA 1
ATOM 1641 C C . TRP A 1 206 ? 26.388 -1.028 -17.047 1.00 91.75 206 TRP A C 1
ATOM 1643 O O . TRP A 1 206 ? 26.345 -1.901 -16.180 1.00 91.75 206 TRP A O 1
ATOM 1653 N N . GLU A 1 207 ? 27.539 -0.657 -17.604 1.00 91.12 207 GLU A N 1
ATOM 1654 C CA . GLU A 1 207 ? 28.813 -1.312 -17.308 1.00 91.12 207 GLU A CA 1
ATOM 1655 C C . GLU A 1 207 ? 29.238 -1.102 -15.852 1.00 91.12 207 GLU A C 1
ATOM 1657 O O . GLU A 1 207 ? 29.804 -1.999 -15.225 1.00 91.12 207 GLU A O 1
ATOM 1662 N N . ASP A 1 208 ? 28.963 0.079 -15.302 1.00 91.25 208 ASP A N 1
ATOM 1663 C CA . ASP A 1 208 ? 29.311 0.408 -13.923 1.00 91.25 208 ASP A CA 1
ATOM 1664 C C . ASP A 1 208 ? 28.376 -0.297 -12.935 1.00 91.25 208 ASP A C 1
ATOM 1666 O O . ASP A 1 208 ? 28.830 -0.771 -11.890 1.00 91.25 208 ASP A O 1
ATOM 1670 N N . TYR A 1 209 ? 27.105 -0.475 -13.306 1.00 91.88 209 TYR A N 1
ATOM 1671 C CA . TYR A 1 209 ? 26.170 -1.309 -12.556 1.00 91.88 209 TYR A CA 1
ATOM 1672 C C . TYR A 1 209 ? 26.647 -2.765 -12.467 1.00 91.88 209 TYR A C 1
ATOM 1674 O O . TYR A 1 209 ? 26.748 -3.309 -11.366 1.00 91.88 209 TYR A O 1
ATOM 1682 N N . LEU A 1 210 ? 27.012 -3.379 -13.600 1.00 92.12 210 LEU A N 1
ATOM 1683 C CA . LEU A 1 210 ? 27.510 -4.760 -13.632 1.00 92.12 210 LEU A CA 1
ATOM 1684 C C . LEU A 1 210 ? 28.778 -4.942 -12.779 1.00 92.12 210 LEU A C 1
ATOM 1686 O O . LEU A 1 210 ? 28.894 -5.917 -12.031 1.00 92.12 210 LEU A O 1
ATOM 1690 N N . LYS A 1 211 ? 29.700 -3.969 -12.809 1.00 92.12 211 LYS A N 1
ATOM 1691 C CA . LYS A 1 211 ? 30.889 -3.963 -11.936 1.00 92.12 211 LYS A CA 1
ATOM 1692 C C . LYS A 1 211 ? 30.524 -3.880 -10.457 1.00 92.12 211 LYS A C 1
ATOM 1694 O O . LYS A 1 211 ? 31.149 -4.559 -9.644 1.00 92.12 211 LYS A O 1
ATOM 1699 N N . HIS A 1 212 ? 29.531 -3.065 -10.101 1.00 92.19 212 HIS A N 1
ATOM 1700 C CA . HIS A 1 212 ? 29.089 -2.910 -8.718 1.00 92.19 212 HIS A CA 1
ATOM 1701 C C . HIS A 1 212 ? 28.516 -4.214 -8.158 1.00 92.19 212 HIS A C 1
ATOM 1703 O O . HIS A 1 212 ? 28.890 -4.635 -7.063 1.00 92.19 212 HIS A O 1
ATOM 1709 N N . ILE A 1 213 ? 27.664 -4.889 -8.935 1.00 92.19 213 ILE A N 1
ATOM 1710 C CA . ILE A 1 213 ? 27.082 -6.177 -8.536 1.00 92.19 213 ILE A CA 1
ATOM 1711 C C . ILE A 1 213 ? 28.049 -7.356 -8.720 1.00 92.19 213 ILE A C 1
ATOM 1713 O O . ILE A 1 213 ? 27.741 -8.458 -8.272 1.00 92.19 213 ILE A O 1
ATOM 1717 N N . LYS A 1 214 ? 29.214 -7.123 -9.345 1.00 92.75 214 LYS A N 1
ATOM 1718 C CA . LYS A 1 214 ? 30.255 -8.119 -9.648 1.00 92.75 214 LYS A CA 1
ATOM 1719 C C . LYS A 1 214 ? 29.715 -9.330 -10.413 1.00 92.75 214 LYS A C 1
ATOM 1721 O O . LYS A 1 214 ? 30.100 -10.460 -10.129 1.00 92.75 214 LYS A O 1
ATOM 1726 N N . LYS A 1 215 ? 28.812 -9.080 -11.360 1.00 92.94 215 LYS A N 1
ATOM 1727 C CA . LYS A 1 215 ? 28.208 -10.106 -12.214 1.00 92.94 215 LYS A CA 1
ATOM 1728 C C . LYS A 1 215 ? 28.263 -9.684 -13.667 1.00 92.94 215 LYS A C 1
ATOM 1730 O O . LYS A 1 215 ? 28.215 -8.497 -13.989 1.00 92.94 215 LYS A O 1
ATOM 1735 N N . THR A 1 216 ? 28.330 -10.672 -14.539 1.00 92.88 216 THR A N 1
ATOM 1736 C CA . THR A 1 216 ? 28.121 -10.497 -15.975 1.00 92.88 216 THR A CA 1
ATOM 1737 C C . THR A 1 216 ? 26.626 -10.456 -16.304 1.00 92.88 216 THR A C 1
ATOM 1739 O O . THR A 1 216 ? 25.781 -10.897 -15.522 1.00 92.88 216 THR A O 1
ATOM 1742 N N . GLU A 1 217 ? 26.279 -9.932 -17.482 1.00 90.25 217 GLU A N 1
ATOM 1743 C CA . GLU A 1 217 ? 24.892 -9.954 -17.967 1.00 90.25 217 GLU A CA 1
ATOM 1744 C C . GLU A 1 217 ? 24.362 -11.394 -18.105 1.00 90.25 217 GLU A C 1
ATOM 1746 O O . GLU A 1 217 ? 23.200 -11.654 -17.803 1.00 90.25 217 GLU A O 1
ATOM 1751 N N . GLU A 1 218 ? 25.213 -12.339 -18.510 1.00 90.44 218 GLU A N 1
ATOM 1752 C CA . GLU A 1 218 ? 24.854 -13.754 -18.668 1.00 90.44 218 GLU A CA 1
ATOM 1753 C C . GLU A 1 218 ? 24.538 -14.422 -17.324 1.00 90.44 218 GLU A C 1
ATOM 1755 O O . GLU A 1 218 ? 23.532 -15.122 -17.199 1.00 90.44 218 GLU A O 1
ATOM 1760 N N . GLU A 1 219 ? 25.342 -14.156 -16.291 1.00 90.44 219 GLU A N 1
ATOM 1761 C CA . GLU A 1 219 ? 25.069 -14.629 -14.928 1.00 90.44 219 GLU A CA 1
ATOM 1762 C C . GLU A 1 219 ? 23.765 -14.037 -14.386 1.00 90.44 219 GLU A C 1
ATOM 1764 O O . GLU A 1 219 ? 22.957 -14.755 -13.798 1.00 90.44 219 GLU A O 1
ATOM 1769 N N . LEU A 1 220 ? 23.510 -12.751 -14.647 1.00 90.06 220 LEU A N 1
ATOM 1770 C CA . LEU A 1 220 ? 22.265 -12.101 -14.246 1.00 90.06 220 LEU A CA 1
ATOM 1771 C C . LEU A 1 220 ? 21.043 -12.721 -14.946 1.00 90.06 220 LEU A C 1
ATOM 1773 O O . LEU A 1 220 ? 20.035 -12.999 -14.296 1.00 90.06 220 LEU A O 1
ATOM 1777 N N . LYS A 1 221 ? 21.137 -12.998 -16.254 1.00 90.06 221 LYS A N 1
ATOM 1778 C CA . LYS A 1 221 ? 20.087 -13.703 -17.012 1.00 90.06 221 LYS A CA 1
ATOM 1779 C C . LYS A 1 221 ? 19.842 -15.109 -16.469 1.00 90.06 221 LYS A C 1
ATOM 1781 O O . LYS A 1 221 ? 18.690 -15.541 -16.396 1.00 90.06 221 LYS A O 1
ATOM 1786 N N . LYS A 1 222 ? 20.902 -15.820 -16.072 1.00 90.44 222 LYS A N 1
ATOM 1787 C CA . LYS A 1 222 ? 20.796 -17.157 -15.480 1.00 90.44 222 LYS A CA 1
ATOM 1788 C C . LYS A 1 222 ? 20.053 -17.116 -14.146 1.00 90.44 222 LYS A C 1
ATOM 1790 O O . LYS A 1 222 ? 19.105 -17.883 -13.980 1.00 90.44 222 LYS A O 1
ATOM 1795 N N . ASP A 1 223 ? 20.410 -16.186 -13.263 1.00 89.44 223 ASP A N 1
ATOM 1796 C CA . ASP A 1 223 ? 19.759 -15.992 -11.959 1.00 89.44 223 ASP A CA 1
ATOM 1797 C C . ASP A 1 223 ? 18.266 -15.658 -12.086 1.00 89.44 223 ASP A C 1
ATOM 1799 O O . ASP A 1 223 ? 17.467 -15.956 -11.201 1.00 89.44 223 ASP A O 1
ATOM 1803 N N . TRP A 1 224 ? 17.868 -15.036 -13.194 1.00 91.31 224 TRP A N 1
ATOM 1804 C CA . TRP A 1 224 ? 16.486 -14.636 -13.439 1.00 91.31 224 TRP A CA 1
ATOM 1805 C C . TRP A 1 224 ? 15.640 -15.689 -14.149 1.00 91.31 224 TRP A C 1
ATOM 1807 O O . TRP A 1 224 ? 14.467 -15.425 -14.403 1.00 91.31 224 TRP A O 1
ATOM 1817 N N . SER A 1 225 ? 16.178 -16.878 -14.436 1.00 89.38 225 SER A N 1
ATOM 1818 C CA . SER A 1 225 ? 15.461 -17.922 -15.185 1.00 89.38 225 SER A CA 1
ATOM 1819 C C . SER A 1 225 ? 14.113 -18.282 -14.565 1.00 89.38 225 SER A C 1
ATOM 1821 O O . SER A 1 225 ? 13.100 -18.273 -15.262 1.00 89.38 225 SER A O 1
ATOM 1823 N N . ASP A 1 226 ? 14.072 -18.494 -13.250 1.00 90.62 226 ASP A N 1
ATOM 1824 C CA . ASP A 1 226 ? 12.831 -18.839 -12.552 1.00 90.62 226 ASP A CA 1
ATOM 1825 C C . ASP A 1 226 ? 11.828 -17.677 -12.554 1.00 90.62 226 ASP A C 1
ATOM 1827 O O . ASP A 1 226 ? 10.619 -17.879 -12.670 1.00 90.62 226 ASP A O 1
ATOM 1831 N N . ASN A 1 227 ? 12.318 -16.437 -12.454 1.00 89.00 227 ASN A N 1
ATOM 1832 C CA . ASN A 1 227 ? 11.471 -15.245 -12.486 1.00 89.00 227 ASN A CA 1
ATOM 1833 C C . ASN A 1 227 ? 10.890 -15.023 -13.889 1.00 89.00 227 ASN A C 1
ATOM 1835 O O . ASN A 1 227 ? 9.686 -14.816 -14.026 1.00 89.00 227 ASN A O 1
ATOM 1839 N N . ALA A 1 228 ? 11.715 -15.149 -14.930 1.00 90.19 228 ALA A N 1
ATOM 1840 C CA . ALA A 1 228 ? 11.286 -15.078 -16.321 1.00 90.19 228 ALA A CA 1
ATOM 1841 C C . ALA A 1 228 ? 10.245 -16.162 -16.630 1.00 90.19 228 ALA A C 1
ATOM 1843 O O . ALA A 1 228 ? 9.193 -15.860 -17.190 1.00 90.19 228 ALA A O 1
ATOM 1844 N N . LEU A 1 229 ? 10.472 -17.400 -16.175 1.00 90.88 229 LEU A N 1
ATOM 1845 C CA . LEU A 1 229 ? 9.503 -18.486 -16.309 1.00 90.88 229 LEU A CA 1
ATOM 1846 C C . LEU A 1 229 ? 8.160 -18.131 -15.651 1.00 90.88 229 LEU A C 1
ATOM 1848 O O . LEU A 1 229 ? 7.110 -18.281 -16.280 1.00 90.88 229 LEU A O 1
ATOM 1852 N N . LYS A 1 230 ? 8.180 -17.611 -14.415 1.00 90.25 230 LYS A N 1
ATOM 1853 C CA . LYS A 1 230 ? 6.966 -17.150 -13.720 1.00 90.25 230 LYS A CA 1
ATOM 1854 C C . LYS A 1 230 ? 6.257 -16.031 -14.481 1.00 90.25 230 LYS A C 1
ATOM 1856 O O . LYS A 1 230 ? 5.053 -16.131 -14.698 1.00 90.25 230 LYS A O 1
ATOM 1861 N N . ARG A 1 231 ? 6.984 -15.011 -14.949 1.00 89.00 231 ARG A N 1
ATOM 1862 C CA . ARG A 1 231 ? 6.422 -13.889 -15.723 1.00 89.00 231 ARG A CA 1
ATOM 1863 C C . ARG A 1 231 ? 5.757 -14.353 -17.015 1.00 89.00 231 ARG A C 1
ATOM 1865 O O . ARG A 1 231 ? 4.638 -13.931 -17.306 1.00 89.00 231 ARG A O 1
ATOM 1872 N N . VAL A 1 232 ? 6.398 -15.258 -17.757 1.00 91.25 232 VAL A N 1
ATOM 1873 C CA . VAL A 1 232 ? 5.812 -15.852 -18.968 1.00 91.25 232 VAL A CA 1
ATOM 1874 C C . VAL A 1 232 ? 4.539 -16.617 -18.614 1.00 91.25 232 VAL A C 1
ATOM 1876 O O . VAL A 1 232 ? 3.505 -16.417 -19.253 1.00 91.25 232 VAL A O 1
ATOM 1879 N N . LYS A 1 233 ? 4.573 -17.435 -17.555 1.00 89.69 233 LYS A N 1
ATOM 1880 C CA . LYS A 1 233 ? 3.408 -18.197 -17.086 1.00 89.69 233 LYS A CA 1
ATOM 1881 C C . LYS A 1 233 ? 2.239 -17.279 -16.722 1.00 89.69 233 LYS A C 1
ATOM 1883 O O . LYS A 1 233 ? 1.129 -17.474 -17.209 1.00 89.69 233 LYS A O 1
ATOM 1888 N N . HIS A 1 234 ? 2.499 -16.241 -15.932 1.00 90.25 234 HIS A N 1
ATOM 1889 C CA . HIS A 1 234 ? 1.527 -15.216 -15.547 1.00 90.25 234 HIS A CA 1
ATOM 1890 C C . HIS A 1 234 ? 0.933 -14.498 -16.762 1.00 90.25 234 HIS A C 1
ATOM 1892 O O . HIS A 1 234 ? -0.285 -14.359 -16.859 1.00 90.25 234 HIS A O 1
ATOM 1898 N N . GLY A 1 235 ? 1.769 -14.099 -17.724 1.00 87.88 235 GLY A N 1
ATOM 1899 C CA . GLY A 1 235 ? 1.319 -13.454 -18.957 1.00 87.88 235 GLY A CA 1
ATOM 1900 C C . GLY A 1 235 ? 0.411 -14.349 -19.807 1.00 87.88 235 GLY A C 1
ATOM 1901 O O . GLY A 1 235 ? -0.598 -13.882 -20.341 1.00 87.88 235 GLY A O 1
ATOM 1902 N N . LEU A 1 236 ? 0.727 -15.645 -19.902 1.00 89.56 236 LEU A N 1
ATOM 1903 C CA . LEU A 1 236 ? -0.106 -16.626 -20.604 1.00 89.56 236 LEU A CA 1
ATOM 1904 C C . LEU A 1 236 ? -1.441 -16.860 -19.890 1.00 89.56 236 LEU A C 1
ATOM 1906 O O . LEU A 1 236 ? -2.476 -16.896 -20.555 1.00 89.56 236 LEU A O 1
ATOM 1910 N N . ILE A 1 237 ? -1.436 -16.949 -18.556 1.00 89.00 237 ILE A N 1
ATOM 1911 C CA . ILE A 1 237 ? -2.655 -17.069 -17.744 1.00 89.00 237 ILE A CA 1
ATOM 1912 C C . ILE A 1 237 ? -3.561 -15.860 -17.965 1.00 89.00 237 ILE A C 1
ATOM 1914 O O . ILE A 1 237 ? -4.725 -16.031 -18.321 1.00 89.00 237 ILE A O 1
ATOM 1918 N N . LEU A 1 238 ? -3.029 -14.640 -17.835 1.00 87.56 238 LEU A N 1
ATOM 1919 C CA . LEU A 1 238 ? -3.797 -13.414 -18.066 1.00 87.56 238 LEU A CA 1
ATOM 1920 C C . LEU A 1 238 ? -4.398 -13.387 -19.472 1.00 87.56 238 LEU A C 1
ATOM 1922 O O . LEU A 1 238 ? -5.578 -13.084 -19.641 1.00 87.56 238 LEU A O 1
ATOM 1926 N N . ARG A 1 239 ? -3.617 -13.768 -20.490 1.00 87.12 239 ARG A N 1
ATOM 1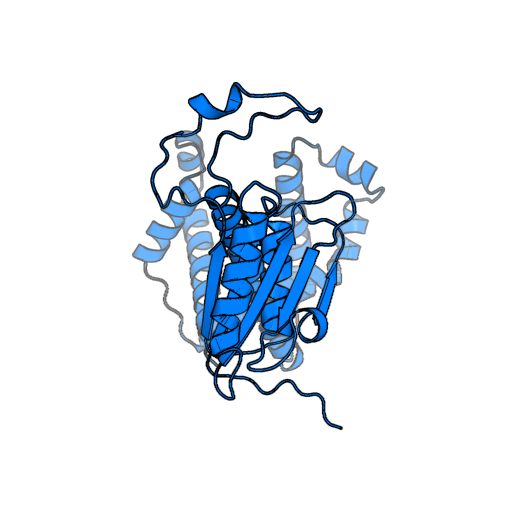927 C CA . ARG A 1 239 ? -4.105 -13.854 -21.871 1.00 87.12 239 ARG A CA 1
ATOM 1928 C C . ARG A 1 239 ? -5.244 -14.866 -22.009 1.00 87.12 239 ARG A C 1
ATOM 1930 O O . ARG A 1 239 ? -6.246 -14.544 -22.652 1.00 87.12 239 ARG A O 1
ATOM 1937 N N . ALA A 1 240 ? -5.097 -16.053 -21.423 1.00 89.00 240 ALA A N 1
ATOM 1938 C CA . ALA A 1 240 ? -6.087 -17.124 -21.474 1.00 89.00 240 ALA A CA 1
ATOM 1939 C C . ALA A 1 240 ? -7.391 -16.738 -20.761 1.00 89.00 240 ALA A C 1
ATOM 1941 O O . ALA A 1 240 ? -8.461 -16.872 -21.353 1.00 89.00 240 ALA A O 1
ATOM 1942 N N . VAL A 1 241 ? -7.306 -16.187 -19.545 1.00 87.56 241 VAL A N 1
ATOM 1943 C CA . VAL A 1 241 ? -8.468 -15.688 -18.790 1.00 87.56 241 VAL A CA 1
ATOM 1944 C C . VAL A 1 241 ? -9.158 -14.573 -19.567 1.00 87.56 241 VAL A C 1
ATOM 1946 O O . VAL A 1 241 ? -10.358 -14.643 -19.802 1.00 87.56 241 VAL A O 1
ATOM 1949 N N . ALA A 1 242 ? -8.405 -13.593 -20.067 1.00 87.50 242 ALA A N 1
ATOM 1950 C CA . ALA A 1 242 ? -8.984 -12.495 -20.829 1.00 87.50 242 ALA A CA 1
ATOM 1951 C C . ALA A 1 242 ? -9.701 -12.952 -22.110 1.00 87.50 242 ALA A C 1
ATOM 1953 O O . ALA A 1 242 ? -10.706 -12.356 -22.493 1.00 87.50 242 ALA A O 1
ATOM 1954 N N . ASN A 1 243 ? -9.193 -13.997 -22.776 1.00 88.50 243 ASN A N 1
ATOM 1955 C CA . ASN A 1 243 ? -9.865 -14.606 -23.926 1.00 88.50 243 ASN A CA 1
ATOM 1956 C C . ASN A 1 243 ? -11.144 -15.339 -23.503 1.00 88.50 243 ASN A C 1
ATOM 1958 O O . ASN A 1 243 ? -12.179 -15.160 -24.136 1.00 88.50 243 ASN A O 1
ATOM 1962 N N . LYS A 1 244 ? -11.081 -16.143 -22.434 1.00 90.69 244 LYS A N 1
ATOM 1963 C CA . LYS A 1 244 ? -12.226 -16.903 -21.912 1.00 90.69 244 LYS A CA 1
ATOM 1964 C C . LYS A 1 244 ? -13.374 -15.983 -21.494 1.00 90.69 244 LYS A C 1
ATOM 1966 O O . LYS A 1 244 ? -14.517 -16.214 -21.876 1.00 90.69 244 LYS A O 1
ATOM 1971 N N . GLU A 1 245 ? -13.047 -14.906 -20.789 1.00 88.81 245 GLU A N 1
ATOM 1972 C CA . GLU A 1 245 ? -14.001 -13.894 -20.325 1.00 88.81 245 GLU A CA 1
ATOM 1973 C C . GLU A 1 245 ? -14.383 -12.880 -21.418 1.00 88.81 245 GLU A C 1
ATOM 1975 O O . GLU A 1 245 ? -15.154 -11.956 -21.173 1.00 88.81 245 GLU A O 1
ATOM 1980 N N . ASN A 1 246 ? -13.859 -13.037 -22.643 1.00 89.62 246 ASN A N 1
ATOM 1981 C CA . ASN A 1 246 ? -14.128 -12.161 -23.786 1.00 89.62 246 ASN A CA 1
ATOM 1982 C C . ASN A 1 246 ? -13.943 -10.667 -23.460 1.00 89.62 246 ASN A C 1
ATOM 1984 O O . ASN A 1 246 ? -14.763 -9.825 -23.841 1.00 89.62 246 ASN A O 1
ATOM 1988 N N . ILE A 1 247 ? -12.858 -10.328 -22.756 1.00 83.19 247 ILE A N 1
ATOM 1989 C CA . ILE A 1 247 ? -12.596 -8.957 -22.309 1.00 83.19 247 ILE A CA 1
ATOM 1990 C C . ILE A 1 247 ? -12.461 -8.029 -23.515 1.00 83.19 247 ILE A C 1
ATOM 1992 O O . ILE A 1 247 ? -11.580 -8.192 -24.363 1.00 83.19 247 ILE A O 1
ATOM 1996 N N . ARG A 1 248 ? -13.315 -7.004 -23.553 1.00 85.12 248 ARG A N 1
ATOM 1997 C CA . ARG A 1 248 ? -13.292 -5.952 -24.573 1.00 85.12 248 ARG A CA 1
ATOM 1998 C C . ARG A 1 248 ? -12.620 -4.694 -24.034 1.00 85.12 248 ARG A C 1
ATOM 2000 O O . ARG A 1 248 ? -12.882 -4.259 -22.910 1.00 85.12 248 ARG A O 1
ATOM 2007 N N . VAL A 1 249 ? -11.769 -4.099 -24.863 1.00 83.62 249 VAL A N 1
ATOM 2008 C CA . VAL A 1 249 ? -11.149 -2.792 -24.621 1.00 83.62 249 VAL A CA 1
ATOM 2009 C C . VAL A 1 249 ? -11.656 -1.851 -25.702 1.00 83.62 249 VAL A C 1
ATOM 2011 O O . VAL A 1 249 ? -11.522 -2.150 -26.887 1.00 83.62 249 VAL A O 1
ATOM 2014 N N . PHE A 1 250 ? -12.279 -0.752 -25.295 1.00 87.50 250 PHE A N 1
ATOM 2015 C CA . PHE A 1 250 ? -12.814 0.242 -26.216 1.00 87.50 250 PHE A CA 1
ATOM 2016 C C . PHE A 1 250 ? -11.725 1.245 -26.621 1.00 87.50 250 PHE A C 1
ATOM 2018 O O . PHE A 1 250 ? -10.882 1.617 -25.807 1.00 87.50 250 PHE A O 1
ATOM 2025 N N . GLU A 1 251 ? -11.781 1.751 -27.856 1.00 82.81 251 GLU A N 1
ATOM 2026 C CA . GLU A 1 251 ? -10.836 2.757 -28.386 1.00 82.81 251 GLU A CA 1
ATOM 2027 C C . GLU A 1 251 ? -10.719 4.008 -27.502 1.00 82.81 251 GLU A C 1
ATOM 2029 O O . GLU A 1 251 ? -9.641 4.591 -27.358 1.00 82.81 251 GLU A O 1
ATOM 2034 N N . GLN A 1 252 ? -11.817 4.408 -26.856 1.00 84.69 252 GLN A N 1
ATOM 2035 C CA . GLN A 1 252 ? -11.819 5.533 -25.926 1.00 84.69 252 GLN A CA 1
ATOM 2036 C C . GLN A 1 252 ? -10.924 5.270 -24.706 1.00 84.69 252 GLN A C 1
ATOM 2038 O O . GLN A 1 252 ? -10.198 6.165 -24.281 1.00 84.69 252 GLN A O 1
ATOM 2043 N N . GLU A 1 253 ? -10.926 4.048 -24.169 1.00 80.12 253 GLU A N 1
ATOM 2044 C CA . GLU A 1 253 ? -10.078 3.672 -23.032 1.00 80.12 253 GLU A CA 1
ATOM 2045 C C . GLU A 1 253 ? -8.600 3.667 -23.434 1.00 80.12 253 GLU A C 1
ATOM 2047 O O . GLU A 1 253 ? -7.751 4.140 -22.680 1.00 80.12 253 GLU A O 1
ATOM 2052 N N . ILE A 1 254 ? -8.297 3.184 -24.645 1.00 82.06 254 ILE A N 1
ATOM 2053 C CA . ILE A 1 254 ? -6.939 3.190 -25.209 1.00 82.06 254 ILE A CA 1
ATOM 2054 C C . ILE A 1 254 ? -6.448 4.632 -25.346 1.00 82.06 254 ILE A C 1
ATOM 2056 O O . ILE A 1 254 ? -5.361 4.961 -24.878 1.00 82.06 254 ILE A O 1
ATOM 2060 N N . SER A 1 255 ? -7.275 5.507 -25.920 1.00 83.88 255 SER A N 1
ATOM 2061 C CA . SER A 1 255 ? -6.948 6.921 -26.124 1.00 83.88 255 SER A CA 1
ATOM 2062 C C . SER A 1 255 ? -6.688 7.640 -24.798 1.00 83.88 255 SER A C 1
ATOM 2064 O O . SER A 1 255 ? -5.667 8.308 -24.645 1.00 83.88 255 SER A O 1
ATOM 2066 N N . GLN A 1 256 ? -7.556 7.430 -23.802 1.00 86.94 256 GLN A N 1
ATOM 2067 C CA . GLN A 1 256 ? -7.376 7.973 -22.453 1.00 86.94 256 GLN A CA 1
ATOM 2068 C C . GLN A 1 256 ? -6.101 7.447 -21.788 1.00 86.94 256 GLN A C 1
ATOM 2070 O O . GLN A 1 256 ? -5.394 8.196 -21.113 1.00 86.94 256 GLN A O 1
ATOM 2075 N N . LYS A 1 257 ? -5.778 6.162 -21.974 1.00 85.88 257 LYS A N 1
ATOM 2076 C CA . LYS A 1 257 ? -4.569 5.574 -21.397 1.00 85.88 257 LYS A CA 1
ATOM 2077 C C . LYS A 1 257 ? -3.301 6.126 -22.041 1.00 85.88 257 LYS A C 1
ATOM 2079 O O . LYS A 1 257 ? -2.353 6.422 -21.318 1.00 85.88 257 LYS A O 1
ATOM 2084 N N . ILE A 1 258 ? -3.291 6.301 -23.361 1.00 85.19 258 ILE A N 1
ATOM 2085 C CA . ILE A 1 258 ? -2.178 6.933 -24.081 1.00 85.19 258 ILE A CA 1
ATOM 2086 C C . ILE A 1 258 ? -1.989 8.369 -23.591 1.00 85.19 258 ILE A C 1
ATOM 2088 O O . ILE A 1 258 ? -0.873 8.745 -23.246 1.00 85.19 258 ILE A O 1
ATOM 2092 N N . GLU A 1 259 ? -3.069 9.145 -23.473 1.00 86.00 259 GLU A N 1
ATOM 2093 C CA . GLU A 1 259 ? -3.001 10.510 -22.942 1.00 86.00 259 GLU A CA 1
ATOM 2094 C C . GLU A 1 259 ? -2.388 10.530 -21.533 1.00 86.00 259 GLU A C 1
ATOM 2096 O O . GLU A 1 259 ? -1.468 11.299 -21.264 1.00 86.00 259 GLU A O 1
ATOM 2101 N N . GLN A 1 260 ? -2.831 9.633 -20.645 1.00 84.50 260 GLN A N 1
ATOM 2102 C CA . GLN A 1 260 ? -2.262 9.498 -19.302 1.00 84.50 260 GLN A CA 1
ATOM 2103 C C . GLN A 1 260 ? -0.771 9.154 -19.318 1.00 84.50 260 GLN A C 1
ATOM 2105 O O . GLN A 1 260 ? -0.016 9.717 -18.528 1.00 84.50 260 GLN A O 1
ATOM 2110 N N . MET A 1 261 ? -0.343 8.239 -20.190 1.00 81.56 261 MET A N 1
ATOM 2111 C CA . MET A 1 261 ? 1.061 7.842 -20.301 1.00 81.56 261 MET A CA 1
ATOM 2112 C C . MET A 1 261 ? 1.950 8.981 -20.806 1.00 81.56 261 MET A C 1
ATOM 2114 O O . MET A 1 261 ? 3.083 9.121 -20.354 1.00 81.56 261 MET A O 1
ATOM 2118 N N . LEU A 1 262 ? 1.437 9.808 -21.718 1.00 85.62 262 LEU A N 1
ATOM 2119 C CA . LEU A 1 262 ? 2.191 10.903 -22.322 1.00 85.62 262 LEU A CA 1
ATOM 2120 C C . LEU A 1 262 ? 2.226 12.174 -21.460 1.00 85.62 262 LEU A C 1
ATOM 2122 O O . LEU A 1 262 ? 3.014 13.064 -21.758 1.00 85.62 262 LEU A O 1
ATOM 2126 N N . LYS A 1 263 ? 1.455 12.267 -20.364 1.00 83.75 263 LYS A N 1
ATOM 2127 C CA . LYS A 1 263 ? 1.457 13.446 -19.467 1.00 83.75 263 LYS A CA 1
ATOM 2128 C C . LYS A 1 263 ? 2.839 13.826 -18.934 1.00 83.75 263 LYS A C 1
ATOM 2130 O O . LYS A 1 263 ? 3.086 15.001 -18.686 1.00 83.75 263 LYS A O 1
ATOM 2135 N N . ALA A 1 264 ? 3.706 12.839 -18.718 1.00 74.00 264 ALA A N 1
ATOM 2136 C CA . ALA A 1 264 ? 5.059 13.043 -18.205 1.00 74.00 264 ALA A CA 1
ATOM 2137 C C . ALA A 1 264 ? 6.124 13.112 -19.315 1.00 74.00 264 ALA A C 1
ATOM 2139 O O . ALA A 1 264 ? 7.299 13.297 -19.011 1.00 74.00 264 ALA A O 1
ATOM 2140 N N . VAL A 1 265 ? 5.730 12.950 -20.583 1.00 78.75 265 VAL A N 1
ATOM 2141 C CA . VAL A 1 265 ? 6.640 12.910 -21.730 1.00 78.75 265 VAL A CA 1
ATOM 2142 C C . VAL A 1 265 ? 6.601 14.260 -22.454 1.00 78.75 265 VAL A C 1
ATOM 2144 O O . VAL A 1 265 ? 5.516 14.739 -22.792 1.00 78.75 265 VAL A O 1
ATOM 2147 N N . PRO A 1 266 ? 7.755 14.890 -22.737 1.00 82.25 266 PRO A N 1
ATOM 2148 C CA . PRO A 1 266 ? 7.803 16.105 -23.543 1.00 82.25 266 PRO A CA 1
ATOM 2149 C C . PRO A 1 266 ? 7.131 15.918 -24.910 1.00 82.25 266 PRO A C 1
ATOM 2151 O O . PRO A 1 266 ? 7.318 14.903 -25.582 1.00 82.25 266 PRO A O 1
ATOM 2154 N N . LEU A 1 267 ? 6.386 16.931 -25.365 1.00 75.69 267 LEU A N 1
ATOM 2155 C CA . LEU A 1 267 ? 5.568 16.851 -26.585 1.00 75.69 267 LEU A CA 1
ATOM 2156 C C . LEU A 1 267 ? 6.378 16.466 -27.841 1.00 75.69 267 LEU A C 1
ATOM 2158 O O . LEU A 1 267 ? 5.884 15.768 -28.723 1.00 75.69 267 LEU A O 1
ATOM 2162 N N . GLU A 1 268 ? 7.632 16.912 -27.914 1.00 76.56 268 GLU A N 1
ATOM 2163 C CA . GLU A 1 268 ? 8.547 16.636 -29.027 1.00 76.56 268 GLU A CA 1
ATOM 2164 C C . GLU A 1 268 ? 9.093 15.203 -29.027 1.00 76.56 268 GLU A C 1
ATOM 2166 O O . GLU A 1 268 ? 9.436 14.667 -30.080 1.00 76.56 268 GLU A O 1
ATOM 2171 N N . GLU A 1 269 ? 9.142 14.554 -27.866 1.00 77.25 269 GLU A N 1
ATOM 2172 C CA . GLU A 1 269 ? 9.492 13.137 -27.746 1.00 77.25 269 GLU A CA 1
ATOM 2173 C C . GLU A 1 269 ? 8.272 12.258 -28.011 1.00 77.25 269 GLU A C 1
ATOM 2175 O O . GLU A 1 269 ? 8.369 11.272 -28.740 1.00 77.25 269 GLU A O 1
ATOM 2180 N N . ALA A 1 270 ? 7.098 12.675 -27.528 1.00 75.06 270 ALA A N 1
ATOM 2181 C CA . ALA A 1 270 ? 5.838 11.975 -27.757 1.00 75.06 270 ALA A CA 1
ATOM 2182 C C . ALA A 1 270 ? 5.519 11.798 -29.254 1.00 75.06 270 ALA A C 1
ATOM 2184 O O . ALA A 1 270 ? 5.034 10.744 -29.664 1.00 75.06 270 ALA A O 1
ATOM 2185 N N . LYS A 1 271 ? 5.846 12.794 -30.091 1.00 76.25 271 LYS A N 1
ATOM 2186 C CA . LYS A 1 271 ? 5.663 12.736 -31.556 1.00 76.25 271 LYS A CA 1
ATOM 2187 C C . LYS A 1 271 ? 6.569 11.721 -32.260 1.00 76.25 271 LYS A C 1
ATOM 2189 O O . LYS A 1 271 ? 6.246 11.304 -33.368 1.00 76.25 271 LYS A O 1
ATOM 2194 N N . LYS A 1 272 ? 7.700 11.343 -31.655 1.00 81.12 272 LYS A N 1
ATOM 2195 C CA . LYS A 1 272 ? 8.661 10.383 -32.230 1.00 81.12 272 LYS A CA 1
ATOM 2196 C C . LYS A 1 272 ? 8.302 8.931 -31.916 1.00 81.12 272 LYS A C 1
ATOM 2198 O O . LYS A 1 272 ? 8.895 8.022 -32.491 1.00 81.12 272 LYS A O 1
ATOM 2203 N N . LEU A 1 273 ? 7.363 8.711 -30.997 1.00 80.56 273 LEU A N 1
ATOM 2204 C CA . LEU A 1 273 ? 6.928 7.380 -30.602 1.00 80.56 273 LEU A CA 1
ATOM 2205 C C . LEU A 1 273 ? 6.021 6.763 -31.671 1.00 80.56 273 LEU A C 1
ATOM 2207 O O . LEU A 1 273 ? 5.122 7.411 -32.212 1.00 80.56 273 LEU A O 1
ATOM 2211 N N . ASP A 1 274 ? 6.239 5.477 -31.930 1.00 85.50 274 ASP A N 1
ATOM 2212 C CA . ASP A 1 274 ? 5.393 4.678 -32.809 1.00 85.50 274 ASP A CA 1
ATOM 2213 C C . ASP A 1 274 ? 3.984 4.556 -32.208 1.00 85.50 274 ASP A C 1
ATOM 2215 O O . ASP A 1 274 ? 3.770 3.941 -31.158 1.00 85.50 274 ASP A O 1
ATOM 2219 N N . GLN A 1 275 ? 3.017 5.160 -32.897 1.00 80.81 275 GLN A N 1
ATOM 2220 C CA . GLN A 1 275 ? 1.625 5.232 -32.461 1.00 80.81 275 GLN A CA 1
ATOM 2221 C C . GLN A 1 275 ? 0.960 3.853 -32.382 1.00 80.81 275 GLN A C 1
ATOM 2223 O O . GLN A 1 275 ? 0.129 3.632 -31.503 1.00 80.81 275 GLN A O 1
ATOM 2228 N N . ASN A 1 276 ? 1.326 2.913 -33.257 1.00 83.38 276 ASN A N 1
ATOM 2229 C CA . ASN A 1 276 ? 0.756 1.567 -33.237 1.00 83.38 276 ASN A CA 1
ATOM 2230 C C . ASN A 1 276 ? 1.283 0.790 -32.031 1.00 83.38 276 ASN A C 1
ATOM 2232 O O . ASN A 1 276 ? 0.501 0.215 -31.279 1.00 83.38 276 ASN A O 1
ATOM 2236 N N . ARG A 1 277 ? 2.591 0.879 -31.764 1.00 81.81 277 ARG A N 1
ATOM 2237 C CA . ARG A 1 277 ? 3.191 0.264 -30.568 1.00 81.81 277 ARG A CA 1
ATOM 2238 C C . ARG A 1 277 ? 2.622 0.833 -29.270 1.00 81.81 277 ARG A C 1
ATOM 2240 O O . ARG A 1 277 ? 2.382 0.081 -28.329 1.00 81.81 277 ARG A O 1
ATOM 2247 N N . LEU A 1 278 ? 2.383 2.145 -29.215 1.00 82.38 278 LEU A N 1
ATOM 2248 C CA . LEU A 1 278 ? 1.738 2.785 -28.065 1.00 82.38 278 LEU A CA 1
ATOM 2249 C C . LEU A 1 278 ? 0.316 2.266 -27.841 1.00 82.38 278 LEU A C 1
ATOM 2251 O O . LEU A 1 278 ? -0.054 1.987 -26.700 1.00 82.38 278 LEU A O 1
ATOM 2255 N N . LYS A 1 279 ? -0.464 2.105 -28.915 1.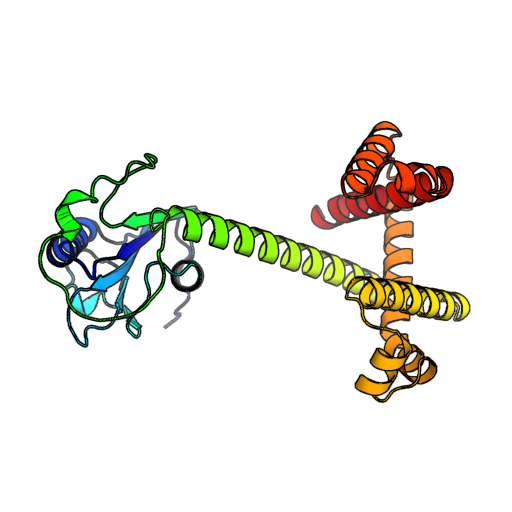00 82.81 279 LYS A N 1
ATOM 2256 C CA . LYS A 1 279 ? -1.813 1.530 -28.848 1.00 82.81 279 LYS A CA 1
ATOM 2257 C C . LYS A 1 279 ? -1.797 0.088 -28.365 1.00 82.81 279 LYS A C 1
ATOM 2259 O O . LYS A 1 279 ? -2.535 -0.226 -27.436 1.00 82.81 279 LYS A O 1
ATOM 2264 N N . ASP A 1 280 ? -0.931 -0.753 -28.923 1.00 80.00 280 ASP A N 1
ATOM 2265 C CA . ASP A 1 280 ? -0.810 -2.159 -28.522 1.00 80.00 280 ASP A CA 1
ATOM 2266 C C . ASP A 1 280 ? -0.421 -2.291 -27.046 1.00 80.00 280 ASP A C 1
ATOM 2268 O O . ASP A 1 280 ? -0.984 -3.099 -26.300 1.00 80.00 280 ASP A O 1
ATOM 2272 N N . TYR A 1 281 ? 0.505 -1.446 -26.592 1.00 80.75 281 TYR A N 1
ATOM 2273 C CA . TYR A 1 281 ? 0.933 -1.418 -25.200 1.00 80.75 281 TYR A CA 1
ATOM 2274 C C . TYR A 1 281 ? -0.178 -0.930 -24.258 1.00 80.75 281 TYR A C 1
ATOM 2276 O O . TYR A 1 281 ? -0.460 -1.573 -23.243 1.00 80.75 281 TYR A O 1
ATOM 2284 N N . ALA A 1 282 ? -0.863 0.165 -24.604 1.00 81.31 282 ALA A N 1
ATOM 2285 C CA . ALA A 1 282 ? -1.995 0.676 -23.834 1.00 81.31 282 ALA A CA 1
ATOM 2286 C C . ALA A 1 282 ? -3.141 -0.347 -23.762 1.00 81.31 282 ALA A C 1
ATOM 2288 O O . ALA A 1 282 ? -3.679 -0.589 -22.679 1.00 81.31 282 ALA A O 1
ATOM 2289 N N . TYR A 1 283 ? -3.460 -1.001 -24.883 1.00 84.38 283 TYR A N 1
ATOM 2290 C CA . TYR A 1 283 ? -4.429 -2.092 -24.949 1.00 84.38 283 TYR A CA 1
ATOM 2291 C C . TYR A 1 283 ? -4.048 -3.231 -23.997 1.00 84.38 283 TYR A C 1
ATOM 2293 O O . TYR A 1 283 ? -4.882 -3.670 -23.202 1.00 84.38 283 TYR A O 1
ATOM 2301 N N . GLY A 1 284 ? -2.786 -3.674 -24.027 1.00 82.56 284 GLY A N 1
ATOM 2302 C CA . GLY A 1 284 ? -2.278 -4.726 -23.146 1.00 82.56 284 GLY A CA 1
ATOM 2303 C C . GLY A 1 284 ? -2.441 -4.389 -21.662 1.00 82.56 284 GLY A C 1
ATOM 2304 O O . GLY A 1 284 ? -2.925 -5.222 -20.894 1.00 82.56 284 GLY A O 1
ATOM 2305 N N . ILE A 1 285 ? -2.116 -3.154 -21.262 1.00 84.19 285 ILE A N 1
ATOM 2306 C CA . ILE A 1 285 ? -2.286 -2.699 -19.873 1.00 84.19 285 ILE A CA 1
ATOM 2307 C C . ILE A 1 285 ? -3.758 -2.730 -19.458 1.00 84.19 285 ILE A C 1
ATOM 2309 O O . ILE A 1 285 ? -4.084 -3.295 -18.415 1.00 84.19 285 ILE A O 1
ATOM 2313 N N . ILE A 1 286 ? -4.647 -2.131 -20.256 1.00 84.81 286 ILE A N 1
ATOM 2314 C CA . ILE A 1 286 ? -6.073 -2.042 -19.911 1.00 84.81 286 ILE A CA 1
ATOM 2315 C C . ILE A 1 286 ? -6.682 -3.440 -19.832 1.00 84.81 286 ILE A C 1
ATOM 2317 O O . ILE A 1 286 ? -7.418 -3.752 -18.897 1.00 84.81 286 ILE A O 1
ATOM 2321 N N . ARG A 1 287 ? -6.352 -4.303 -20.795 1.00 87.12 287 ARG A N 1
ATOM 2322 C CA . ARG A 1 287 ? -6.839 -5.678 -20.829 1.00 87.12 287 ARG A CA 1
ATOM 2323 C C . ARG A 1 287 ? -6.402 -6.457 -19.589 1.00 87.12 287 ARG A C 1
ATOM 2325 O O . ARG A 1 287 ? -7.240 -7.116 -18.976 1.00 87.12 287 ARG A O 1
ATOM 2332 N N . ASN A 1 288 ? -5.134 -6.359 -19.190 1.00 86.38 288 ASN A N 1
ATOM 2333 C CA . ASN A 1 288 ? -4.638 -7.019 -17.980 1.00 86.38 288 ASN A CA 1
ATOM 2334 C C . ASN A 1 288 ? -5.317 -6.471 -16.718 1.00 86.38 288 ASN A C 1
ATOM 2336 O O . ASN A 1 288 ? -5.734 -7.250 -15.867 1.00 86.38 288 ASN A O 1
ATOM 2340 N N . GLU A 1 289 ? -5.503 -5.153 -16.622 1.00 85.62 289 GLU A N 1
ATOM 2341 C CA . GLU A 1 289 ? -6.186 -4.528 -15.486 1.00 85.62 289 GLU A CA 1
ATOM 2342 C C . GLU A 1 289 ? -7.635 -5.016 -15.352 1.00 85.62 289 GLU A C 1
ATOM 2344 O O . GLU A 1 289 ? -8.050 -5.414 -14.265 1.00 85.62 289 GLU A O 1
ATOM 2349 N N . LYS A 1 290 ? -8.386 -5.074 -16.458 1.00 85.81 290 LYS A N 1
ATOM 2350 C CA . LYS A 1 290 ? -9.743 -5.645 -16.476 1.00 85.81 290 LYS A CA 1
ATOM 2351 C C . LYS A 1 290 ? -9.757 -7.127 -16.109 1.00 85.81 290 LYS A C 1
ATOM 2353 O O . LYS A 1 290 ? -10.671 -7.583 -15.433 1.00 85.81 290 LYS A O 1
ATOM 2358 N N . THR A 1 291 ? -8.735 -7.876 -16.523 1.00 86.19 291 THR A N 1
ATOM 2359 C CA . THR A 1 291 ? -8.599 -9.297 -16.169 1.00 86.19 291 THR A CA 1
ATOM 2360 C C . THR A 1 291 ? -8.446 -9.462 -14.662 1.00 86.19 291 THR A C 1
ATOM 2362 O O . THR A 1 291 ? -9.140 -10.276 -14.060 1.00 86.19 291 THR A O 1
ATOM 2365 N N . PHE A 1 292 ? -7.595 -8.649 -14.032 1.00 84.56 292 PHE A N 1
ATOM 2366 C CA . PHE A 1 292 ? -7.446 -8.661 -12.580 1.00 84.56 292 PHE A CA 1
ATOM 2367 C C . PHE A 1 292 ? -8.719 -8.241 -11.855 1.00 84.56 292 PHE A C 1
ATOM 2369 O O . PHE A 1 292 ? -9.052 -8.861 -10.858 1.00 84.56 292 PHE A O 1
ATOM 2376 N N . GLN A 1 293 ? -9.463 -7.254 -12.360 1.00 84.38 293 GLN A N 1
ATOM 2377 C CA . GLN A 1 293 ? -10.748 -6.874 -11.763 1.00 84.38 293 GLN A CA 1
ATOM 2378 C C . GLN A 1 293 ? -11.751 -8.032 -11.750 1.00 84.38 293 GLN A C 1
ATOM 2380 O O . GLN A 1 293 ? -12.519 -8.156 -10.805 1.00 84.38 293 GLN A O 1
ATOM 2385 N N . ILE A 1 294 ? -11.751 -8.893 -12.771 1.00 83.62 294 ILE A N 1
ATOM 2386 C CA . ILE A 1 294 ? -12.592 -10.095 -12.766 1.00 83.62 294 ILE A CA 1
ATOM 2387 C C . ILE A 1 294 ? -12.083 -11.085 -11.715 1.00 83.62 294 ILE A C 1
ATOM 2389 O O . ILE A 1 294 ? -12.868 -11.535 -10.892 1.00 83.62 294 ILE A O 1
ATOM 2393 N N . LEU A 1 295 ? -10.778 -11.372 -11.697 1.00 80.81 295 LEU A N 1
ATOM 2394 C CA . LEU A 1 295 ? -10.176 -12.303 -10.733 1.00 80.81 295 LEU A CA 1
ATOM 2395 C C . LEU A 1 295 ? -10.311 -11.845 -9.271 1.00 80.81 295 LEU A C 1
ATOM 2397 O O . LEU A 1 295 ? -10.388 -12.681 -8.383 1.00 80.81 295 LEU A O 1
ATOM 2401 N N . GLU A 1 296 ? -10.344 -10.536 -9.016 1.00 78.19 296 GLU A N 1
ATOM 2402 C CA . GLU A 1 296 ? -10.536 -9.941 -7.685 1.00 78.19 296 GLU A CA 1
ATOM 2403 C C . GLU A 1 296 ? -11.986 -10.065 -7.174 1.00 78.19 296 GLU A C 1
ATOM 2405 O O . GLU A 1 296 ? -12.217 -9.900 -5.978 1.00 78.19 296 GLU A O 1
ATOM 2410 N N . ASN A 1 297 ? -12.952 -10.337 -8.060 1.00 68.94 297 ASN A N 1
ATOM 2411 C CA . ASN A 1 297 ? -14.384 -10.419 -7.748 1.00 68.94 297 ASN A CA 1
ATOM 2412 C C . ASN A 1 297 ? -14.924 -11.864 -7.676 1.00 68.94 297 ASN A C 1
ATOM 2414 O O . ASN A 1 297 ? -16.138 -12.045 -7.553 1.00 68.94 297 ASN A O 1
ATOM 2418 N N . VAL A 1 298 ? -14.049 -12.871 -7.781 1.00 59.66 298 VAL A N 1
ATOM 2419 C CA . VAL A 1 298 ? -14.364 -14.313 -7.688 1.00 59.66 298 VAL A CA 1
ATOM 2420 C C . VAL A 1 298 ? -13.943 -14.847 -6.326 1.00 59.66 298 VAL A C 1
ATOM 2422 O O . VAL A 1 298 ? -14.738 -15.614 -5.741 1.00 59.66 298 VAL A O 1
#

Foldseek 3Di:
DDLPQDAAAEEEEEEEDALDPCQVVVVVVLVVCLCAFADRRYWYKYWYQHHDDPDFTFIFGRYHPDDRVVRGPDTDHHDPSLALVSVVVRVVCRCVNHPYPYYHYHYDDPDPDPDLDPPCPPVVPDDDDDDDDDDPNGDSVPVSVVVNVVVVVVVVVVVLVVVLLVLLVVVLVVDDDDDDVVQLLVLLVVVVVVVQVVCVVVVHHPVVVCVVVVHDSVVVSVVCSVVSVSVSSSLVVLVVLLVVVVDDDDPVQLVVQLVVVCPPPPPVVSVVDDPVVSSVVSVSVVSSVVSSVVSVVD

pLDDT: mean 80.74, std 16.0, range [28.75, 98.12]

Radius of gyration: 27.36 Å; chains: 1; bounding box: 51×64×71 Å